Protein AF-Q2QZL3-F1 (afdb_monomer)

Organism: Oryza sativa subsp. japonica (NCBI:txid39947)

Nearest PDB structures (foldseek):
  7xvg-assembly1_A  TM=5.315E-01  e=1.800E-03  Triticum monococcum
  8dre-assembly1_A  TM=2.458E-01  e=2.357E-05  Mus musculus
  7xx2-assembly1_I  TM=4.404E-01  e=1.138E-03  Triticum monococcum
  7ogz-assembly1_AAA  TM=3.640E-01  e=2.323E-03  Arabidopsis thaliana
  8wvy-assembly1_A  TM=3.180E-01  e=2.113E-04  Homo sapiens

Mean predicted aligned error: 8.76 Å

Radius of gyration: 23.25 Å; Cα contacts (8 Å, |Δi|>4): 860; chains: 1; bounding box: 57×42×62 Å

Foldseek 3Di:
DELVVVVVCLQVCLQDQEDADEYAAAQEDDLSNLSNCNHAYAHYEYDPPEEYEYDLSNLSNLNHAEYHYDQNYHYDYDLNRCVLSVLNHAYDHHCLFDPHFLCLSNLNHAETAEQEDALDHRRHLLSQQNNLNHAEHYEYPQLLRQQFLVSLLSNVQQSNQRYAAYEYEHADDPCVPCPPPPPDPPCSVPPDRDDRPDDDPQVRLQSNQLSNQHHLAYAYYEYELRQHADHHPNQQVVPPPPPDPVSQRLYAEYYYYLRENHQDDHQHAPSNQRHAEYAYENYQHLEDRQRQQRHARHAEYHAYLHANHQDYHQHHLNYAEYAAYNYHVNNLVQCVDPPRPNVVSCVSHNHYHRD

pLDDT: mean 85.71, std 15.76, range [27.53, 98.12]

Structure (mmCIF, N/CA/C/O backbone):
data_AF-Q2QZL3-F1
#
_entry.id   AF-Q2QZL3-F1
#
loop_
_atom_site.group_PDB
_atom_site.id
_atom_site.type_symbol
_atom_site.label_atom_id
_atom_site.label_alt_id
_atom_site.label_comp_id
_atom_site.label_asym_id
_atom_site.label_entity_id
_atom_site.label_seq_id
_atom_site.pdbx_PDB_ins_code
_atom_site.Cartn_x
_atom_site.Cartn_y
_atom_site.Cartn_z
_atom_site.occupancy
_atom_site.B_iso_or_equiv
_atom_site.auth_seq_id
_atom_site.auth_comp_id
_atom_site.auth_asym_id
_atom_site.auth_atom_id
_atom_site.pdbx_PDB_model_num
ATOM 1 N N . MET A 1 1 ? -20.049 16.291 27.210 1.00 66.56 1 MET A N 1
ATOM 2 C CA . MET A 1 1 ? -20.203 15.076 28.037 1.00 66.56 1 MET A CA 1
ATOM 3 C C . MET A 1 1 ? -18.820 14.695 28.550 1.00 66.56 1 MET A C 1
ATOM 5 O O . MET A 1 1 ? -17.878 14.815 27.775 1.00 66.56 1 MET A O 1
ATOM 9 N N . ASN A 1 2 ? -18.655 14.355 29.829 1.00 77.88 2 ASN A N 1
ATOM 10 C CA . ASN A 1 2 ? -17.384 13.811 30.337 1.00 77.88 2 ASN A CA 1
ATOM 11 C C . ASN A 1 2 ? -17.397 12.261 30.288 1.00 77.88 2 ASN A C 1
ATOM 13 O O . ASN A 1 2 ? -18.362 11.662 29.809 1.00 77.88 2 ASN A O 1
ATOM 17 N N . GLN A 1 3 ? -16.321 11.603 30.734 1.00 78.00 3 GLN A N 1
ATOM 18 C CA . GLN A 1 3 ? -16.220 10.135 30.727 1.00 78.00 3 GLN A CA 1
ATOM 19 C C . GLN A 1 3 ? -17.266 9.459 31.637 1.00 78.00 3 GLN A C 1
ATOM 21 O O . GLN A 1 3 ? -17.829 8.430 31.258 1.00 78.00 3 GLN A O 1
ATOM 26 N N . ASP A 1 4 ? -17.571 10.052 32.793 1.00 82.88 4 ASP A N 1
ATOM 27 C CA . ASP A 1 4 ? -18.518 9.495 33.768 1.00 82.88 4 ASP A CA 1
ATOM 28 C C . ASP A 1 4 ? -19.970 9.595 33.284 1.00 82.88 4 ASP A C 1
ATOM 30 O O . ASP A 1 4 ? -20.765 8.662 33.443 1.00 82.88 4 ASP A O 1
ATOM 34 N N . ASP A 1 5 ? -20.317 10.710 32.641 1.00 84.31 5 ASP A N 1
ATOM 35 C CA . ASP A 1 5 ? -21.608 10.908 31.988 1.00 84.31 5 ASP A CA 1
ATOM 36 C C . ASP A 1 5 ? -21.813 9.857 30.894 1.00 84.31 5 ASP A C 1
ATOM 38 O O . ASP A 1 5 ? -22.880 9.246 30.803 1.00 84.31 5 ASP A O 1
ATOM 42 N N . PHE A 1 6 ? -20.774 9.612 30.088 1.00 84.56 6 PHE A N 1
ATOM 43 C CA . PHE A 1 6 ? -20.804 8.600 29.040 1.00 84.56 6 PHE A CA 1
ATOM 44 C C . PHE A 1 6 ? -21.062 7.206 29.623 1.00 84.56 6 PHE A C 1
ATOM 46 O O . PHE A 1 6 ? -21.982 6.512 29.184 1.00 84.56 6 PHE A O 1
ATOM 53 N N . GLU A 1 7 ? -20.323 6.813 30.663 1.00 88.12 7 GLU A N 1
ATOM 54 C CA . GLU A 1 7 ? -20.524 5.527 31.333 1.00 88.12 7 GLU A CA 1
ATOM 55 C C . GLU A 1 7 ? -21.945 5.381 31.908 1.00 88.12 7 GLU A C 1
ATOM 57 O O . GLU A 1 7 ? -22.569 4.320 31.778 1.00 88.12 7 GLU A O 1
ATOM 62 N N . ARG A 1 8 ? -22.490 6.448 32.506 1.00 88.00 8 ARG A N 1
ATOM 63 C CA . ARG A 1 8 ? -23.853 6.468 33.058 1.00 88.00 8 ARG A CA 1
ATOM 64 C C . ARG A 1 8 ? -24.911 6.271 31.973 1.00 88.00 8 ARG A C 1
ATOM 66 O O . ARG A 1 8 ? -25.852 5.497 32.166 1.00 88.00 8 ARG A O 1
ATOM 73 N N . VAL A 1 9 ? -24.752 6.940 30.831 1.00 87.56 9 VAL A N 1
ATOM 74 C CA . VAL A 1 9 ? -25.657 6.812 29.680 1.00 87.56 9 VAL A CA 1
ATOM 75 C C . VAL A 1 9 ? -25.625 5.388 29.125 1.00 87.56 9 VAL A C 1
ATOM 77 O O . VAL A 1 9 ? -26.687 4.792 28.934 1.00 87.56 9 VAL A O 1
ATOM 80 N N . LEU A 1 10 ? -24.433 4.808 28.944 1.00 87.81 10 LEU A N 1
ATOM 81 C CA . LEU A 1 10 ? -24.271 3.434 28.460 1.00 87.81 10 LEU A CA 1
ATOM 82 C C . LEU A 1 10 ? -24.956 2.402 29.366 1.00 87.81 10 LEU A C 1
ATOM 84 O O . LEU A 1 10 ? -25.625 1.496 28.870 1.00 87.81 10 LEU A O 1
ATOM 88 N N . LYS A 1 11 ? -24.834 2.549 30.692 1.00 89.62 11 LYS A N 1
ATOM 89 C CA . LYS A 1 11 ? -25.488 1.652 31.661 1.00 89.62 11 LYS A CA 1
ATOM 90 C C . LYS A 1 11 ? -27.015 1.745 31.608 1.00 89.62 11 LYS A C 1
ATOM 92 O O . LYS A 1 11 ? -27.689 0.734 31.783 1.00 89.62 11 LYS A O 1
ATOM 97 N N . LYS A 1 12 ? -27.565 2.941 31.372 1.00 91.31 12 LYS A N 1
ATOM 98 C CA . LYS A 1 12 ? -29.018 3.175 31.361 1.00 91.31 12 LYS A CA 1
ATOM 99 C C . LYS A 1 12 ? -29.674 2.782 30.034 1.00 91.31 12 LYS A C 1
ATOM 101 O O . LYS A 1 12 ? -30.809 2.315 30.028 1.00 91.31 12 LYS A O 1
ATOM 106 N N . LEU A 1 13 ? -28.984 2.976 28.910 1.00 89.88 13 LEU A N 1
ATOM 107 C CA . LEU A 1 13 ? -29.554 2.850 27.567 1.00 89.88 13 LEU A CA 1
ATOM 108 C C . LEU A 1 13 ? -29.033 1.601 26.826 1.00 89.88 13 LEU A C 1
ATOM 110 O O . LEU A 1 13 ? -28.377 1.680 25.791 1.00 89.88 13 LEU A O 1
ATOM 114 N N . THR A 1 14 ? -29.369 0.408 27.319 1.00 88.50 14 THR A N 1
ATOM 115 C CA . THR A 1 14 ? -28.859 -0.878 26.788 1.00 88.50 14 THR A CA 1
ATOM 116 C C . THR A 1 14 ? -29.391 -1.270 25.400 1.00 88.50 14 THR A C 1
ATOM 118 O O . THR A 1 14 ? -28.827 -2.145 24.742 1.00 88.50 14 THR A O 1
ATOM 121 N N . LYS A 1 15 ? -30.463 -0.621 24.923 1.00 91.69 15 LYS A N 1
ATOM 122 C CA . LYS A 1 15 ? -31.066 -0.859 23.595 1.00 91.69 15 LYS A CA 1
ATOM 123 C C . LYS A 1 15 ? -30.487 0.015 22.478 1.00 91.69 15 LYS A C 1
ATOM 125 O O . LYS A 1 15 ? -30.969 -0.059 21.346 1.00 91.69 15 LYS A O 1
ATOM 130 N N . LEU A 1 16 ? -29.490 0.849 22.777 1.00 93.31 16 LEU A N 1
ATOM 131 C CA . LEU A 1 16 ? -28.882 1.732 21.786 1.00 93.31 16 LEU A CA 1
ATOM 132 C C . LEU A 1 16 ? -28.305 0.939 20.611 1.00 93.31 16 LEU A C 1
ATOM 134 O O . LEU A 1 16 ? -27.640 -0.082 20.782 1.00 93.31 16 LEU A O 1
ATOM 138 N N . ARG A 1 17 ? -28.569 1.448 19.405 1.00 94.81 17 ARG A N 1
ATOM 139 C CA . ARG A 1 17 ? -28.025 0.926 18.142 1.00 94.81 17 ARG A CA 1
ATOM 140 C C . ARG A 1 17 ? -26.963 1.839 17.546 1.00 94.81 17 ARG A C 1
ATOM 142 O O . ARG A 1 17 ? -26.098 1.366 16.817 1.00 94.81 17 ARG A O 1
ATOM 149 N N . VAL A 1 18 ? -27.037 3.126 17.860 1.00 95.25 18 VAL A N 1
ATOM 150 C CA . VAL A 1 18 ? -26.155 4.168 17.347 1.00 95.25 18 VAL A CA 1
ATOM 151 C C . VAL A 1 18 ? -25.729 5.014 18.533 1.00 95.25 18 VAL A C 1
ATOM 153 O O . VAL A 1 18 ? -26.574 5.506 19.279 1.00 95.25 18 VAL A O 1
ATOM 156 N N . VAL A 1 19 ? -24.422 5.152 18.710 1.00 92.56 19 VAL A N 1
ATOM 157 C CA . VAL A 1 19 ? -23.814 6.065 19.673 1.00 92.56 19 VAL A CA 1
ATOM 158 C C . VAL A 1 19 ? -22.809 6.901 18.905 1.00 92.56 19 VAL A C 1
ATOM 160 O O . VAL A 1 19 ? -21.910 6.344 18.288 1.00 92.56 19 VAL A O 1
ATOM 163 N N . HIS A 1 20 ? -22.970 8.218 18.920 1.00 91.06 20 HIS A N 1
ATOM 164 C CA . HIS A 1 20 ? -22.007 9.157 18.357 1.00 91.06 20 HIS A CA 1
ATOM 165 C C . HIS A 1 20 ? -21.671 10.189 19.427 1.00 91.06 20 HIS A C 1
ATOM 167 O O . HIS A 1 20 ? -22.573 10.766 20.034 1.00 91.06 20 HIS A O 1
ATOM 173 N N . LEU A 1 21 ? -20.384 10.372 19.691 1.00 87.50 21 LEU A N 1
ATOM 174 C CA . LEU A 1 21 ? -19.889 11.182 20.791 1.00 87.50 21 LEU A CA 1
ATOM 175 C C . LEU A 1 21 ? -18.737 12.047 20.312 1.00 87.50 21 LEU A C 1
ATOM 177 O O . LEU A 1 21 ? -17.801 11.552 19.685 1.00 87.50 21 LEU A O 1
ATOM 181 N N . ASP A 1 22 ? -18.791 13.313 20.699 1.00 85.31 22 ASP A N 1
ATOM 182 C CA . ASP A 1 22 ? -17.659 14.224 20.647 1.00 85.31 22 ASP A CA 1
ATOM 183 C C . ASP A 1 22 ? -17.151 14.423 22.078 1.00 85.31 22 ASP A C 1
ATOM 185 O O . ASP A 1 22 ? -17.849 14.965 22.947 1.00 85.31 22 ASP A O 1
ATOM 189 N N . LEU A 1 23 ? -15.967 13.882 22.353 1.00 78.25 23 LEU A N 1
ATOM 190 C CA . LEU A 1 23 ? -15.343 13.908 23.666 1.00 78.25 23 LEU A CA 1
ATOM 191 C C . LEU A 1 23 ? -13.934 14.457 23.521 1.00 78.25 23 LEU A C 1
ATOM 193 O O . LEU A 1 23 ? -13.080 13.854 22.882 1.00 78.25 23 LEU A O 1
ATOM 197 N N . ARG A 1 24 ? -13.661 15.569 24.208 1.00 79.00 24 ARG A N 1
ATOM 198 C CA . ARG A 1 24 ? -12.345 16.221 24.161 1.00 79.00 24 ARG A CA 1
ATOM 199 C C . ARG A 1 24 ? -11.198 15.324 24.654 1.00 79.00 24 ARG A C 1
ATOM 201 O O . ARG A 1 24 ? -10.080 15.489 24.182 1.00 79.00 24 ARG A O 1
ATOM 208 N N . HIS A 1 25 ? -11.460 14.409 25.600 1.00 75.38 25 HIS A N 1
ATOM 209 C CA . HIS A 1 25 ? -10.421 13.640 26.308 1.00 75.38 25 HIS A CA 1
ATOM 210 C C . HIS A 1 25 ? -10.835 12.203 26.704 1.00 75.38 25 HIS A C 1
ATOM 212 O O . HIS A 1 25 ? -10.655 11.812 27.856 1.00 75.38 25 HIS A O 1
ATOM 218 N N . LEU A 1 26 ? -11.393 11.385 25.800 1.00 80.38 26 LEU A N 1
ATOM 219 C CA . LEU A 1 26 ? -11.735 9.990 26.149 1.00 80.38 26 LEU A CA 1
ATOM 220 C C . LEU A 1 26 ? -10.561 9.022 25.934 1.00 80.38 26 LEU A C 1
ATOM 222 O O . LEU A 1 26 ? -10.430 8.450 24.867 1.00 80.38 26 LEU A O 1
ATOM 226 N N . SER A 1 27 ? -9.735 8.750 26.940 1.00 84.44 27 SER A N 1
ATOM 227 C CA . SER A 1 27 ? -8.608 7.806 26.780 1.00 84.44 27 SER A CA 1
ATOM 228 C C . SER A 1 27 ? -9.016 6.325 26.758 1.00 84.44 27 SER A C 1
ATOM 230 O O . SER A 1 27 ? -8.269 5.469 26.275 1.00 84.44 27 SER A O 1
ATOM 232 N N . ARG A 1 28 ? -10.193 5.982 27.291 1.00 87.38 28 ARG A N 1
ATOM 233 C CA . ARG A 1 28 ? -10.639 4.593 27.450 1.00 87.38 28 ARG A CA 1
ATOM 234 C C . ARG A 1 28 ? -12.147 4.467 27.304 1.00 87.38 28 ARG A C 1
ATOM 236 O O . ARG A 1 28 ? -12.900 5.189 27.951 1.00 87.38 28 ARG A O 1
ATOM 243 N N . VAL A 1 29 ? -12.593 3.487 26.520 1.00 89.38 29 VAL A N 1
ATOM 244 C CA . VAL A 1 29 ? -14.016 3.135 26.453 1.00 89.38 29 VAL A CA 1
ATOM 245 C C . VAL A 1 29 ? -14.410 2.365 27.730 1.00 89.38 29 VAL A C 1
ATOM 247 O O . VAL A 1 29 ? -13.718 1.408 28.097 1.00 89.38 29 VAL A O 1
ATOM 250 N N . PRO A 1 30 ? -15.501 2.740 28.426 1.00 89.88 30 PRO A N 1
ATOM 251 C CA . PRO A 1 30 ? -15.948 2.043 29.630 1.00 89.88 30 PRO A CA 1
ATOM 252 C C . PRO A 1 30 ? -16.311 0.567 29.364 1.00 89.88 30 PRO A C 1
ATOM 254 O O . PRO A 1 30 ? -16.984 0.279 28.371 1.00 89.88 30 PRO A O 1
ATOM 257 N N . PRO A 1 31 ? -15.961 -0.382 30.259 1.00 89.94 31 PRO A N 1
ATOM 258 C CA . PRO A 1 31 ? -16.301 -1.807 30.117 1.00 89.94 31 PRO A CA 1
ATOM 259 C C . PRO A 1 31 ? -17.800 -2.098 29.950 1.00 89.94 31 PRO A C 1
ATOM 261 O O . PRO A 1 31 ? -18.183 -3.082 29.314 1.00 89.94 31 PRO A O 1
ATOM 264 N N . CYS A 1 32 ? -18.671 -1.226 30.472 1.00 91.19 32 CYS A N 1
ATOM 265 C CA . CYS A 1 32 ? -20.122 -1.365 30.340 1.00 91.19 32 CYS A CA 1
ATOM 266 C C . CYS A 1 32 ? -20.612 -1.316 28.883 1.00 91.19 32 CYS A C 1
ATOM 268 O O . CYS A 1 32 ? -21.730 -1.762 28.620 1.00 91.19 32 CYS A O 1
ATOM 270 N N . ILE A 1 33 ? -19.777 -0.861 27.933 1.00 91.50 33 ILE A N 1
ATOM 271 C CA . ILE A 1 33 ? -20.093 -0.871 26.501 1.00 91.50 33 ILE A CA 1
ATOM 272 C C . ILE A 1 33 ? -20.529 -2.262 26.023 1.00 91.50 33 ILE A C 1
ATOM 274 O O . ILE A 1 33 ? -21.459 -2.371 25.232 1.00 91.50 33 ILE A O 1
ATOM 278 N N . GLY A 1 34 ? -19.948 -3.340 26.568 1.00 89.69 34 GLY A N 1
ATOM 279 C CA . GLY A 1 34 ? -20.308 -4.712 26.198 1.00 89.69 34 GLY A CA 1
ATOM 280 C C . GLY A 1 34 ? -21.738 -5.125 26.573 1.00 89.69 34 GLY A C 1
ATOM 281 O O . GLY A 1 34 ? -22.191 -6.191 26.156 1.00 89.69 34 GLY A O 1
ATOM 282 N N . GLY A 1 35 ? -22.459 -4.309 27.351 1.00 91.31 35 GLY A N 1
ATOM 283 C CA . GLY A 1 35 ? -23.889 -4.472 27.613 1.00 91.31 35 GLY A CA 1
ATOM 284 C C . GLY A 1 35 ? -24.786 -4.026 26.453 1.00 91.31 35 GLY A C 1
ATOM 285 O O . GLY A 1 35 ? -25.929 -4.475 26.365 1.00 91.31 35 GLY A O 1
ATOM 286 N N . LEU A 1 36 ? -24.282 -3.195 25.533 1.00 93.25 36 LEU A N 1
ATOM 287 C CA . LEU A 1 36 ? -25.033 -2.670 24.390 1.00 93.25 36 LEU A CA 1
ATOM 288 C C . LEU A 1 36 ? -25.039 -3.681 23.235 1.00 93.25 36 LEU A C 1
ATOM 290 O O . LEU A 1 36 ? -24.503 -3.444 22.156 1.00 93.25 36 LEU A O 1
ATOM 294 N N . LYS A 1 37 ? -25.675 -4.834 23.452 1.00 90.19 37 LYS A N 1
ATOM 295 C CA . LYS A 1 37 ? -25.709 -5.951 22.488 1.00 90.19 37 LYS A CA 1
ATOM 296 C C . LYS A 1 37 ? -26.295 -5.573 21.123 1.00 90.19 37 LYS A C 1
ATOM 298 O O . LYS A 1 37 ? -25.990 -6.225 20.134 1.00 90.19 37 LYS A O 1
ATOM 303 N N . HIS A 1 38 ? -27.129 -4.535 21.056 1.00 92.81 38 HIS A N 1
ATOM 304 C CA . HIS A 1 38 ? -27.755 -4.065 19.817 1.00 92.81 38 HIS A CA 1
ATOM 305 C C . HIS A 1 38 ? -26.956 -2.984 19.083 1.00 92.81 38 HIS A C 1
ATOM 307 O O . HIS A 1 38 ? -27.416 -2.520 18.036 1.00 92.81 38 HIS A O 1
ATOM 313 N N . LEU A 1 39 ? -25.798 -2.576 19.611 1.00 95.19 39 LEU A N 1
ATOM 314 C CA . LEU A 1 39 ? -24.988 -1.520 19.022 1.00 95.19 39 LEU A CA 1
ATOM 315 C C . LEU A 1 39 ? -24.501 -1.936 17.633 1.00 95.19 39 LEU A C 1
ATOM 317 O O . LEU A 1 39 ? -23.942 -3.016 17.453 1.00 95.19 39 LEU A O 1
ATOM 321 N N . ARG A 1 40 ? -24.731 -1.063 16.654 1.00 95.81 40 ARG A N 1
ATOM 322 C CA . ARG A 1 40 ? -24.325 -1.223 15.252 1.00 95.81 40 ARG A CA 1
ATOM 323 C C . ARG A 1 40 ? -23.335 -0.150 14.825 1.00 95.81 40 ARG A C 1
ATOM 325 O O . ARG A 1 40 ? -22.484 -0.427 13.991 1.00 95.81 40 ARG A O 1
ATOM 332 N N . TYR A 1 41 ? -23.418 1.032 15.421 1.00 96.25 41 TYR A N 1
ATOM 333 C CA . TYR A 1 41 ? -22.527 2.149 15.141 1.00 96.25 41 TYR A CA 1
ATOM 334 C C . TYR A 1 41 ? -22.001 2.743 16.448 1.00 96.25 41 TYR A C 1
ATOM 336 O O . TYR A 1 41 ? -22.792 3.079 17.336 1.00 96.25 41 TYR A O 1
ATOM 344 N N . LEU A 1 42 ? -20.681 2.902 16.534 1.00 93.12 42 LEU A N 1
ATOM 345 C CA . LEU A 1 42 ? -20.001 3.635 17.596 1.00 93.12 42 LEU A CA 1
ATOM 346 C C . LEU A 1 42 ? -19.070 4.684 16.981 1.00 93.12 42 LEU A C 1
ATOM 348 O O . LEU A 1 42 ? -18.044 4.345 16.401 1.00 93.12 42 LEU A O 1
ATOM 352 N N . GLY A 1 43 ? -19.426 5.955 17.125 1.00 92.31 43 GLY A N 1
ATOM 353 C CA . GLY A 1 43 ? -18.617 7.105 16.745 1.00 92.31 43 GLY A CA 1
ATOM 354 C C . GLY A 1 43 ? -18.016 7.769 17.977 1.00 92.31 43 GLY A C 1
ATOM 355 O O . GLY A 1 43 ? -18.759 8.176 18.868 1.00 92.31 43 GLY A O 1
ATOM 356 N N . ILE A 1 44 ? -16.692 7.882 18.030 1.00 88.88 44 ILE A N 1
ATOM 357 C CA . ILE A 1 44 ? -15.958 8.589 19.084 1.00 88.88 44 ILE A CA 1
ATOM 358 C C . ILE A 1 44 ? -14.996 9.559 18.402 1.00 88.88 44 ILE A C 1
ATOM 360 O O . ILE A 1 44 ? -13.940 9.169 17.903 1.00 88.88 44 ILE A O 1
ATOM 364 N N . MET A 1 45 ? -15.367 10.834 18.385 1.00 85.25 45 MET A N 1
ATOM 365 C CA . MET A 1 45 ? -14.527 11.912 17.883 1.00 85.25 45 MET A CA 1
ATOM 366 C C . MET A 1 45 ? -13.781 12.550 19.054 1.00 85.25 45 MET A C 1
ATOM 368 O O . MET A 1 45 ? -14.387 12.957 20.041 1.00 85.25 45 MET A O 1
ATOM 372 N N . SER A 1 46 ? -12.456 12.609 18.939 1.00 81.69 46 SER A N 1
ATOM 373 C CA . SER A 1 46 ? -11.563 13.316 19.858 1.00 81.69 46 SER A CA 1
ATOM 374 C C . SER A 1 46 ? -10.483 14.019 19.030 1.00 81.69 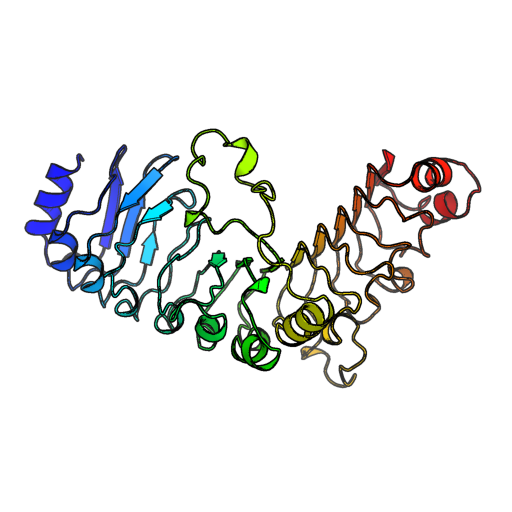46 SER A C 1
ATOM 376 O O . SER A 1 46 ? -10.049 13.463 18.009 1.00 81.69 46 SER A O 1
ATOM 378 N N . PRO A 1 47 ? -10.034 15.224 19.423 1.00 76.62 47 PRO A N 1
ATOM 379 C CA . PRO A 1 47 ? -8.923 15.886 18.752 1.00 76.62 47 PRO A CA 1
ATOM 380 C C . PRO A 1 47 ? -7.631 15.052 18.878 1.00 76.62 47 PRO A C 1
ATOM 382 O O . PRO A 1 47 ? -7.393 14.460 19.935 1.00 76.62 47 PRO A O 1
ATOM 385 N N . PRO A 1 48 ? -6.795 14.983 17.824 1.00 71.69 48 PRO A N 1
ATOM 386 C CA . PRO A 1 48 ? -5.480 14.349 17.887 1.00 71.69 48 PRO A CA 1
ATOM 387 C C . PRO A 1 48 ? -4.467 15.199 18.688 1.00 71.69 48 PRO A C 1
ATOM 389 O O . PRO A 1 48 ? -4.646 16.414 18.783 1.00 71.69 48 PRO A O 1
ATOM 392 N N . PRO A 1 49 ? -3.378 14.603 19.216 1.00 61.06 49 PRO A N 1
ATOM 393 C CA . PRO A 1 49 ? -3.042 13.184 19.158 1.00 61.06 49 PRO A CA 1
ATOM 394 C C . PRO A 1 49 ? -3.860 12.415 20.196 1.00 61.06 49 PRO A C 1
ATOM 396 O O . PRO A 1 49 ? -3.967 12.822 21.352 1.00 61.06 49 PRO A O 1
ATOM 399 N N . HIS A 1 50 ? -4.450 11.297 19.781 1.00 72.06 50 HIS A N 1
ATOM 400 C CA . HIS A 1 50 ? -5.364 10.560 20.636 1.00 72.06 50 HIS A CA 1
ATOM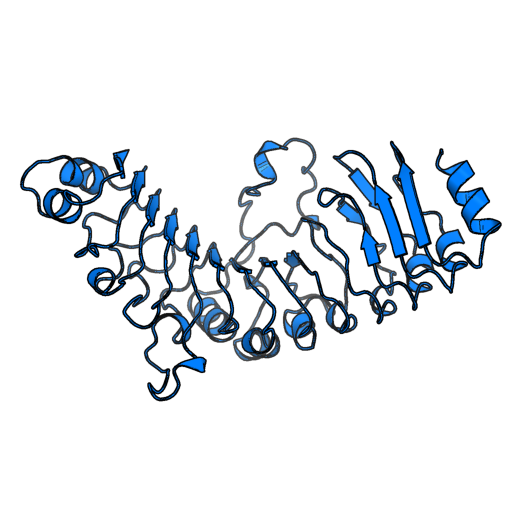 401 C C . HIS A 1 50 ? -5.062 9.070 20.624 1.00 72.06 50 HIS A C 1
ATOM 403 O O . HIS A 1 50 ? -4.801 8.475 19.578 1.00 72.06 50 HIS A O 1
ATOM 409 N N . SER A 1 51 ? -5.114 8.468 21.805 1.00 82.12 51 SER A N 1
ATOM 410 C CA . SER A 1 51 ? -5.030 7.030 21.970 1.00 82.12 51 SER A CA 1
ATOM 411 C C . SER A 1 51 ? -6.245 6.556 22.749 1.00 82.12 51 SER A C 1
ATOM 413 O O . SER A 1 51 ? -6.537 7.092 23.819 1.00 82.12 51 SER A O 1
ATOM 415 N N . LEU A 1 52 ? -6.954 5.578 22.191 1.00 84.94 52 LEU A N 1
ATOM 416 C CA . LEU A 1 52 ? -8.194 5.052 22.741 1.00 84.94 52 LEU A CA 1
ATOM 417 C C . LEU A 1 52 ? -8.010 3.579 23.095 1.00 84.94 52 LEU A C 1
ATOM 419 O O . LEU A 1 52 ? -7.746 2.734 22.236 1.00 84.94 52 LEU A O 1
ATOM 423 N N . ILE A 1 53 ? -8.175 3.267 24.377 1.00 86.62 53 ILE A N 1
ATOM 424 C CA . ILE A 1 53 ? -8.111 1.900 24.888 1.00 86.62 53 ILE A CA 1
ATOM 425 C C . ILE A 1 53 ? -9.500 1.264 24.793 1.00 86.62 53 ILE A C 1
ATOM 427 O O . ILE A 1 5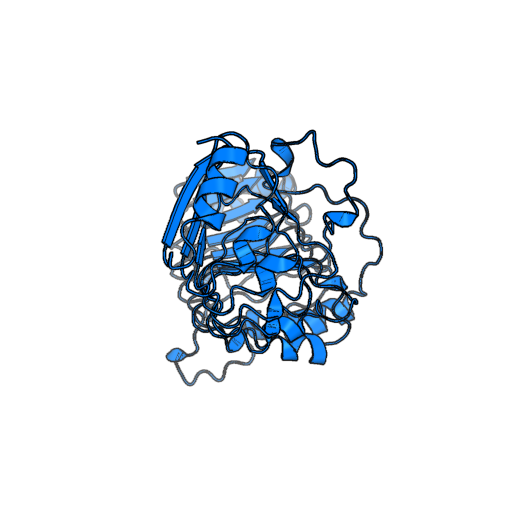3 ? -10.457 1.738 25.417 1.00 86.62 53 ILE A O 1
ATOM 431 N N . LEU A 1 54 ? -9.604 0.161 24.049 1.00 88.12 54 LEU A N 1
ATOM 432 C CA . LEU A 1 54 ? -10.819 -0.648 23.969 1.00 88.12 54 LEU A CA 1
ATOM 433 C C . LEU A 1 54 ? -10.836 -1.680 25.118 1.00 88.12 54 LEU A C 1
ATOM 435 O O . LEU A 1 54 ? -9.850 -2.383 25.318 1.00 88.12 54 LEU A O 1
ATOM 439 N N . PRO A 1 55 ? -11.913 -1.803 25.912 1.00 87.81 55 PRO A N 1
ATOM 440 C CA . PRO A 1 55 ? -12.002 -2.782 26.996 1.00 87.81 55 PRO A CA 1
ATOM 441 C C . PRO A 1 55 ? -12.242 -4.193 26.441 1.00 87.81 55 PRO A C 1
ATOM 443 O O . PRO A 1 55 ? -12.795 -4.331 25.356 1.00 87.81 55 PRO A O 1
ATOM 446 N N . ALA A 1 56 ? -11.910 -5.253 27.188 1.00 87.44 56 ALA A N 1
ATOM 447 C CA . ALA A 1 56 ? -12.107 -6.645 26.750 1.00 87.44 56 ALA A CA 1
ATOM 448 C C . ALA A 1 56 ? -13.571 -6.953 26.358 1.00 87.44 56 ALA A C 1
ATOM 450 O O . ALA A 1 56 ? -13.851 -7.707 25.420 1.00 87.44 56 ALA A O 1
ATOM 451 N N . GLU A 1 57 ? -14.514 -6.304 27.041 1.00 89.06 57 GLU A N 1
ATOM 452 C CA . GLU A 1 57 ? -15.956 -6.362 26.815 1.00 89.06 57 GLU A CA 1
ATOM 453 C C . GLU A 1 57 ? -16.383 -5.836 25.443 1.00 89.06 57 GLU A C 1
ATOM 455 O O . GLU A 1 57 ? -17.485 -6.157 25.000 1.00 89.06 57 GLU A O 1
ATOM 460 N N . PHE A 1 58 ? -15.525 -5.086 24.745 1.00 88.56 58 PHE A N 1
ATOM 461 C CA . PHE A 1 58 ? -15.779 -4.616 23.384 1.00 88.56 58 PHE A CA 1
ATOM 462 C C . PHE A 1 58 ? -16.047 -5.783 22.421 1.00 88.56 58 PHE A C 1
ATOM 464 O O . PHE A 1 58 ? -16.888 -5.676 21.534 1.00 88.56 58 PHE A O 1
ATOM 471 N N . SER A 1 59 ? -15.433 -6.948 22.666 1.00 87.25 59 SER A N 1
ATOM 472 C CA . SER A 1 59 ? -15.671 -8.192 21.914 1.00 87.25 59 SER A CA 1
ATOM 473 C C . SER A 1 59 ? -17.108 -8.737 22.004 1.00 87.25 59 SER A C 1
ATOM 475 O O . SER A 1 59 ? -17.478 -9.612 21.222 1.00 87.25 59 SER A O 1
ATOM 477 N N . LYS A 1 60 ? -17.937 -8.234 22.933 1.00 89.88 60 LYS A N 1
ATOM 478 C CA . LYS A 1 60 ? -19.355 -8.616 23.084 1.00 89.88 60 LYS A CA 1
ATOM 479 C C . LYS A 1 60 ? -20.279 -7.885 22.104 1.00 89.88 60 LYS A C 1
ATOM 481 O O . LYS A 1 60 ? -21.460 -8.214 22.033 1.00 89.88 60 LYS A O 1
ATOM 486 N N . LEU A 1 61 ? -19.769 -6.913 21.348 1.00 91.69 61 LEU A N 1
ATOM 487 C CA . LEU A 1 61 ? -20.531 -6.114 20.387 1.00 91.69 61 LEU A CA 1
ATOM 488 C C . LEU A 1 61 ? -20.658 -6.819 19.023 1.00 91.69 61 LEU A C 1
ATOM 490 O O . LEU A 1 61 ? -20.350 -6.245 17.986 1.00 91.69 61 LEU A O 1
ATOM 494 N N . TYR A 1 62 ? -21.118 -8.071 18.991 1.00 90.00 62 TYR A N 1
ATOM 495 C CA . TYR A 1 62 ? -21.164 -8.902 17.772 1.00 90.00 62 TYR A CA 1
ATOM 496 C C . TYR A 1 62 ? -22.049 -8.341 16.638 1.00 90.00 62 TYR A C 1
ATOM 498 O O . TYR A 1 62 ? -21.950 -8.798 15.501 1.00 90.00 62 TYR A O 1
ATOM 506 N N . HIS A 1 63 ? -22.907 -7.352 16.914 1.00 93.44 63 HIS A N 1
ATOM 507 C CA . HIS A 1 63 ? -23.697 -6.626 15.912 1.00 93.44 63 HIS A CA 1
ATOM 508 C C . HIS A 1 63 ? -23.053 -5.325 15.414 1.00 93.44 63 HIS A C 1
ATOM 510 O O . HIS A 1 63 ? -23.632 -4.681 14.535 1.00 93.44 63 HIS A O 1
ATOM 516 N N . LEU A 1 64 ? -21.888 -4.938 15.943 1.00 94.81 64 LEU A N 1
ATOM 517 C CA . LEU A 1 64 ? -21.203 -3.714 15.548 1.00 94.81 64 LEU A CA 1
ATOM 518 C C . LEU A 1 64 ? -20.796 -3.799 14.076 1.00 94.81 64 LEU A C 1
ATOM 520 O O . LEU A 1 64 ? -20.171 -4.766 13.651 1.00 94.81 64 LEU A O 1
ATOM 524 N N . GLN A 1 65 ? -21.168 -2.779 13.312 1.00 95.12 65 GLN A N 1
ATOM 525 C CA . GLN A 1 65 ? -20.883 -2.649 11.886 1.00 95.12 65 GLN A CA 1
ATOM 526 C C . GLN A 1 65 ? -19.837 -1.574 11.620 1.00 95.12 65 GLN A C 1
ATOM 528 O O . GLN A 1 65 ? -19.073 -1.684 10.664 1.00 95.12 65 GLN A O 1
ATOM 533 N N . GLU A 1 66 ? -19.777 -0.551 12.465 1.00 94.25 66 GLU A N 1
ATOM 534 C CA . GLU A 1 66 ? -18.883 0.579 12.270 1.00 94.25 66 GLU A CA 1
ATOM 535 C C . GLU A 1 66 ? -18.375 1.117 13.604 1.00 94.25 66 GLU A C 1
ATOM 537 O O . GLU A 1 66 ? -19.154 1.423 14.512 1.00 94.25 66 GLU A O 1
ATOM 542 N N . LEU A 1 67 ? -17.051 1.231 13.692 1.00 91.88 67 LEU A N 1
ATOM 543 C CA . LEU A 1 67 ? -16.352 1.990 14.715 1.00 91.88 67 LEU A CA 1
ATOM 544 C C . LEU A 1 67 ? -15.670 3.172 14.020 1.00 91.88 67 LEU A C 1
ATOM 546 O O . LEU A 1 67 ? -14.651 3.012 13.347 1.00 91.88 67 LEU A O 1
ATOM 550 N N . SER A 1 68 ? -16.257 4.352 14.184 1.00 91.12 68 SER A N 1
ATOM 551 C CA . SER A 1 68 ? -15.760 5.604 13.624 1.00 91.12 68 SER A CA 1
ATOM 552 C C . SER A 1 68 ? -14.966 6.354 14.686 1.00 91.12 68 SER A C 1
ATOM 554 O O . SER A 1 68 ? -15.520 6.804 15.686 1.00 91.12 68 SER A O 1
ATOM 556 N N . VAL A 1 69 ? -13.668 6.515 14.460 1.00 88.44 69 VAL A N 1
ATOM 557 C CA . VAL A 1 69 ? -12.776 7.345 15.281 1.00 88.44 69 VAL A CA 1
ATOM 558 C C . VAL A 1 69 ? -12.033 8.328 14.383 1.00 88.44 69 VAL A C 1
ATOM 560 O O . VAL A 1 69 ? -12.020 8.158 13.164 1.00 88.44 69 VAL A O 1
ATOM 563 N N . ASN A 1 70 ? -11.392 9.356 14.952 1.00 85.19 70 ASN A N 1
ATOM 564 C CA . ASN A 1 70 ? -10.474 10.175 14.157 1.00 85.19 70 ASN A CA 1
ATOM 565 C C . ASN A 1 70 ? -9.396 9.254 13.541 1.00 85.19 70 ASN A C 1
ATOM 567 O O . ASN A 1 70 ? -8.827 8.461 14.294 1.00 85.19 70 ASN A O 1
ATOM 571 N N . PRO A 1 71 ? -9.062 9.353 12.241 1.00 82.56 71 PRO A N 1
ATOM 572 C CA . PRO A 1 71 ? -8.052 8.493 11.616 1.00 82.56 71 PRO A CA 1
ATOM 573 C C . PRO A 1 71 ? -6.670 8.529 12.292 1.00 82.56 71 PRO A C 1
ATOM 575 O O . PRO A 1 71 ? -5.947 7.535 12.264 1.00 82.56 71 PRO A O 1
ATOM 578 N N . ASN A 1 72 ? -6.335 9.639 12.962 1.00 83.19 72 ASN A N 1
ATOM 579 C CA . ASN A 1 72 ? -5.135 9.811 13.792 1.00 83.19 72 ASN A CA 1
ATOM 580 C C . ASN A 1 72 ? -5.252 9.187 15.195 1.00 83.19 72 ASN A C 1
ATOM 582 O O . ASN A 1 72 ? -4.400 9.425 16.050 1.00 83.19 72 ASN A O 1
ATOM 586 N N . THR A 1 73 ? -6.315 8.436 15.478 1.00 82.69 73 THR A N 1
ATOM 587 C CA . THR A 1 73 ? -6.490 7.761 16.764 1.00 82.69 73 THR A CA 1
ATOM 588 C C . THR A 1 73 ? -5.764 6.430 16.741 1.00 82.69 73 THR A C 1
ATOM 590 O O . THR A 1 73 ? -6.054 5.561 15.915 1.00 82.69 73 THR A O 1
ATOM 593 N N . ARG A 1 74 ? -4.853 6.235 17.690 1.00 80.50 74 ARG A N 1
ATOM 594 C CA . ARG A 1 74 ? -4.245 4.930 17.934 1.00 80.50 74 ARG A CA 1
ATOM 595 C C . ARG A 1 74 ? -5.193 4.088 18.785 1.00 80.50 74 ARG A C 1
ATOM 597 O O . ARG A 1 74 ? -5.571 4.491 19.881 1.00 80.50 74 ARG A O 1
ATOM 604 N N . LEU A 1 75 ? -5.583 2.916 18.290 1.00 82.19 75 LEU A N 1
ATOM 605 C CA . LEU A 1 75 ? -6.421 1.986 19.045 1.00 82.19 75 LEU A CA 1
ATOM 606 C C . LEU A 1 75 ? -5.539 1.010 19.818 1.00 82.19 75 LEU A C 1
ATOM 608 O O . LEU A 1 75 ? -4.795 0.227 19.228 1.00 82.19 75 LEU A O 1
ATOM 612 N N . HIS A 1 76 ? -5.643 1.029 21.144 1.00 81.31 76 HIS A N 1
ATOM 613 C CA . HIS A 1 76 ? -5.020 0.017 21.986 1.00 81.31 76 HIS A CA 1
ATOM 614 C C . HIS A 1 76 ? -6.024 -1.073 22.319 1.00 81.31 76 HIS A C 1
ATOM 616 O O . HIS A 1 76 ? -7.016 -0.851 23.017 1.00 81.31 76 HIS A O 1
ATOM 622 N N . CYS A 1 77 ? -5.718 -2.272 21.841 1.00 76.44 77 CYS A N 1
ATOM 623 C CA . CYS A 1 77 ? -6.450 -3.476 22.172 1.00 76.44 77 CYS A CA 1
ATOM 624 C C . CYS A 1 77 ? -5.650 -4.271 23.222 1.00 76.44 77 CYS A C 1
ATOM 626 O O . CYS A 1 77 ? -4.525 -4.670 22.923 1.00 76.44 77 CYS A O 1
ATOM 628 N N . PRO A 1 78 ? -6.161 -4.512 24.445 1.00 68.06 78 PRO A N 1
ATOM 629 C CA . PRO A 1 78 ? -5.592 -5.501 25.352 1.00 68.06 78 PRO A CA 1
ATOM 630 C C . PRO A 1 78 ? -5.368 -6.838 24.639 1.00 68.06 78 PRO A C 1
ATOM 632 O O . PRO A 1 78 ? -6.218 -7.280 23.876 1.00 68.06 78 PRO A O 1
ATOM 635 N N . SER A 1 79 ? -4.251 -7.509 24.918 1.00 61.59 79 SER A N 1
ATOM 636 C CA . SER A 1 79 ? -3.842 -8.771 24.272 1.00 61.59 79 SER A CA 1
ATOM 637 C C . SER A 1 79 ? -4.892 -9.891 24.334 1.00 61.59 79 SER A C 1
ATOM 639 O O . SER A 1 79 ? -4.933 -10.754 23.466 1.00 61.59 79 SER A O 1
ATOM 641 N N . GLN A 1 80 ? -5.767 -9.855 25.340 1.00 59.38 80 GLN A N 1
ATOM 642 C CA . GLN A 1 80 ? -6.876 -10.792 25.551 1.00 59.38 80 GLN A CA 1
ATOM 643 C C . GLN A 1 80 ? -8.114 -10.491 24.677 1.00 59.38 80 GLN A C 1
ATOM 645 O O . GLN A 1 80 ? -9.105 -11.224 24.730 1.00 59.38 80 GLN A O 1
ATOM 650 N N . LEU A 1 81 ? -8.125 -9.391 23.913 1.00 64.50 81 LEU A N 1
ATOM 651 C CA . LEU A 1 81 ? -9.283 -9.002 23.113 1.00 64.50 81 LEU A CA 1
ATOM 652 C C . LEU A 1 81 ? -9.526 -9.967 21.961 1.00 64.50 81 LEU A C 1
ATOM 654 O O . LEU A 1 81 ? -8.826 -9.965 20.954 1.00 64.50 81 LEU A O 1
ATOM 658 N N . LYS A 1 82 ? -10.641 -10.690 22.055 1.00 73.31 82 LYS A N 1
ATOM 659 C CA . LYS A 1 82 ? -11.222 -11.454 20.948 1.00 73.31 82 LYS A CA 1
ATOM 660 C C . LYS A 1 82 ? -11.994 -10.536 20.001 1.00 73.31 82 LYS A C 1
ATOM 662 O O . LYS A 1 82 ? -13.181 -10.739 19.764 1.00 73.31 82 LYS A O 1
ATOM 667 N N . ILE A 1 83 ? -11.351 -9.490 19.486 1.00 75.06 83 ILE A N 1
ATOM 668 C CA . ILE A 1 83 ? -11.986 -8.570 18.528 1.00 75.06 83 ILE A CA 1
ATOM 669 C C . ILE A 1 83 ? -12.435 -9.298 17.251 1.00 75.06 83 ILE A C 1
ATOM 671 O O . ILE A 1 83 ? -13.403 -8.889 16.624 1.00 75.06 83 ILE A O 1
ATOM 675 N N . ALA A 1 84 ? -11.819 -10.444 16.948 1.00 73.94 84 ALA A N 1
ATOM 676 C CA . ALA A 1 84 ? -12.273 -11.423 15.967 1.00 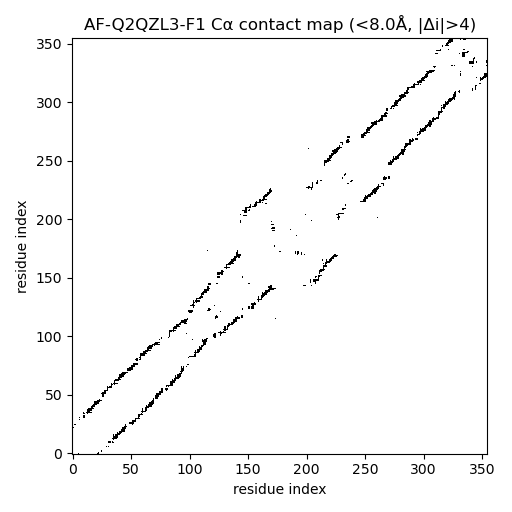73.94 84 ALA A CA 1
ATOM 677 C C . ALA A 1 84 ? -13.759 -11.828 16.086 1.00 73.94 84 ALA A C 1
ATOM 679 O O . ALA A 1 84 ? -14.338 -12.318 15.122 1.00 73.94 84 ALA A O 1
ATOM 680 N N . ASN A 1 85 ? -14.394 -11.624 17.246 1.00 83.69 85 ASN A N 1
ATOM 681 C CA . ASN A 1 85 ? -15.825 -11.870 17.436 1.00 83.69 85 ASN A CA 1
ATOM 682 C C . ASN A 1 85 ? -16.719 -10.804 16.774 1.00 83.69 85 ASN A C 1
ATOM 684 O O . ASN A 1 85 ? -17.927 -11.008 16.652 1.00 83.69 85 ASN A O 1
ATOM 688 N N . LEU A 1 86 ? -16.161 -9.668 16.345 1.00 88.62 86 LEU A N 1
ATOM 689 C CA . LEU A 1 86 ? -16.885 -8.591 15.667 1.00 88.62 86 LEU A CA 1
ATOM 690 C C . LEU A 1 86 ? -17.109 -8.912 14.181 1.00 88.62 86 LEU A C 1
ATOM 692 O O . LEU A 1 86 ? -16.817 -8.105 13.307 1.00 88.62 86 LEU A O 1
ATOM 696 N N . ILE A 1 87 ? -17.653 -10.090 13.882 1.00 88.31 87 ILE A N 1
ATOM 697 C CA . ILE A 1 87 ? -17.808 -10.635 12.519 1.00 88.31 87 ILE A CA 1
ATOM 698 C C . ILE A 1 87 ? -18.611 -9.737 11.560 1.00 88.31 87 ILE A C 1
ATOM 700 O O . ILE A 1 87 ? -18.497 -9.858 10.341 1.00 88.31 87 ILE A O 1
ATOM 704 N N . ASN A 1 88 ? -19.429 -8.832 12.108 1.00 92.00 88 ASN A N 1
ATOM 705 C CA . ASN A 1 88 ? -20.238 -7.876 11.354 1.00 92.00 88 ASN A CA 1
ATOM 706 C C . ASN A 1 88 ? -19.540 -6.528 11.122 1.00 92.00 88 ASN A C 1
ATOM 708 O O . ASN A 1 88 ? -20.129 -5.671 10.459 1.00 92.00 88 ASN A O 1
ATOM 712 N N . LEU A 1 89 ? -18.325 -6.332 11.644 1.00 92.56 89 LEU A N 1
ATOM 713 C CA . LEU A 1 89 ? -17.581 -5.085 11.514 1.00 92.56 89 LEU A CA 1
ATOM 714 C C . LEU A 1 89 ? -17.193 -4.870 10.052 1.00 92.56 89 LEU A C 1
ATOM 716 O O . LEU A 1 89 ? -16.543 -5.707 9.431 1.00 92.56 89 LEU A O 1
ATOM 720 N N . ARG A 1 90 ? -17.615 -3.733 9.503 1.00 93.12 90 ARG A N 1
ATOM 721 C CA . ARG A 1 90 ? -17.393 -3.324 8.113 1.00 93.12 90 ARG A CA 1
ATOM 722 C C . ARG A 1 90 ? -16.419 -2.164 8.029 1.00 93.12 90 ARG A C 1
ATOM 724 O O . ARG A 1 90 ? -15.572 -2.153 7.144 1.00 93.12 90 ARG A O 1
ATOM 731 N N . TYR A 1 91 ? -16.522 -1.199 8.933 1.00 89.94 91 TYR A N 1
ATOM 732 C CA . TYR A 1 91 ? -15.741 0.030 8.858 1.00 89.94 91 TYR A CA 1
ATOM 733 C C . TYR A 1 91 ? -14.997 0.272 10.162 1.00 89.94 91 TYR A C 1
ATOM 735 O O . TYR A 1 91 ? -15.600 0.368 11.232 1.00 89.94 91 TYR A O 1
ATOM 743 N N . MET A 1 92 ? -13.674 0.363 10.046 1.00 83.62 92 MET A N 1
ATOM 744 C CA . MET A 1 92 ? -12.801 0.779 11.129 1.00 83.62 92 MET A CA 1
ATOM 745 C C . MET A 1 92 ? -11.551 1.443 10.546 1.00 83.62 92 MET A C 1
ATOM 747 O O . MET A 1 92 ? -10.584 0.773 10.190 1.00 83.62 92 MET A O 1
ATOM 751 N N . LEU A 1 93 ? -11.589 2.765 10.384 1.00 77.50 93 LEU A N 1
ATOM 752 C CA . LEU A 1 93 ? -10.506 3.499 9.732 1.00 77.50 93 LEU A CA 1
ATOM 753 C C . LEU A 1 93 ? -9.579 4.152 10.763 1.00 77.50 93 LEU A C 1
ATOM 755 O O . LEU A 1 93 ? -9.961 5.110 11.430 1.00 77.50 93 LEU A O 1
ATOM 759 N N . THR A 1 94 ? -8.340 3.669 10.839 1.00 80.25 94 THR A N 1
ATOM 760 C CA . THR A 1 94 ? -7.221 4.341 11.518 1.00 80.25 94 THR A CA 1
ATOM 761 C C . THR A 1 94 ? -5.998 4.293 10.607 1.00 80.25 94 THR A C 1
ATOM 763 O O . THR A 1 94 ? -5.804 3.324 9.871 1.00 80.25 94 THR A O 1
ATOM 766 N N . TRP A 1 95 ? -5.146 5.316 10.653 1.00 79.12 95 TRP A N 1
ATOM 767 C CA . TRP A 1 95 ? -3.888 5.314 9.897 1.00 79.12 95 TRP A CA 1
ATOM 768 C C . TRP A 1 95 ? -2.851 4.344 10.481 1.00 79.12 95 TRP A C 1
ATOM 770 O O . TRP A 1 95 ? -1.992 3.845 9.760 1.00 79.12 95 TRP A O 1
ATOM 780 N N . TYR A 1 96 ? -2.983 4.017 11.770 1.00 75.00 96 TYR A N 1
ATOM 781 C CA . TYR A 1 96 ? -2.158 3.030 12.474 1.00 75.00 96 TYR A CA 1
ATOM 782 C C . TYR A 1 96 ? -2.616 1.582 12.253 1.00 75.00 96 TYR A C 1
ATOM 784 O O . TYR A 1 96 ? -2.008 0.661 12.784 1.00 75.00 96 TYR A O 1
ATOM 792 N N . GLY A 1 97 ? -3.710 1.362 11.522 1.00 70.50 97 GLY A N 1
ATOM 793 C CA . GLY A 1 97 ? -4.230 0.028 11.253 1.00 70.50 97 GLY A CA 1
ATOM 794 C C . GLY A 1 97 ? -4.790 -0.714 12.464 1.00 70.50 97 GLY A C 1
ATOM 795 O O . GLY A 1 97 ? -5.110 -0.153 13.518 1.00 70.50 97 GLY A O 1
ATOM 796 N N . LEU A 1 98 ? -4.926 -2.023 12.262 1.00 70.69 98 LEU A N 1
ATOM 797 C CA . LEU A 1 98 ? -5.448 -2.987 13.221 1.00 70.69 98 LEU A CA 1
ATOM 798 C C . LEU A 1 98 ? -4.319 -3.896 13.703 1.00 70.69 98 LEU A C 1
ATOM 800 O O . LEU A 1 98 ? -4.026 -4.921 13.097 1.00 70.69 98 LEU A O 1
ATOM 804 N N . ASN A 1 99 ? -3.689 -3.535 14.819 1.00 73.44 99 ASN A N 1
ATOM 805 C CA . ASN A 1 99 ? -2.705 -4.395 15.476 1.00 73.44 99 ASN A CA 1
ATOM 806 C C . ASN A 1 99 ? -3.406 -5.406 16.400 1.00 73.44 99 ASN A C 1
ATOM 808 O O . ASN A 1 99 ? -3.315 -5.317 17.625 1.00 73.44 99 ASN A O 1
ATOM 812 N N . ILE A 1 100 ? -4.170 -6.316 15.797 1.00 77.56 100 ILE A N 1
ATOM 813 C CA . ILE A 1 100 ? -4.976 -7.336 16.479 1.00 77.56 100 ILE A CA 1
ATOM 814 C C . ILE A 1 100 ? -4.722 -8.716 15.859 1.00 77.56 100 ILE A C 1
ATOM 816 O O . ILE A 1 100 ? -4.517 -8.800 14.648 1.00 77.56 100 ILE A O 1
ATOM 820 N N . PRO A 1 101 ? -4.769 -9.798 16.652 1.00 84.12 101 PRO A N 1
ATOM 821 C CA . PRO A 1 101 ? -4.670 -11.139 16.105 1.00 84.12 101 PRO A CA 1
ATOM 822 C C . PRO A 1 101 ? -5.982 -11.546 15.420 1.00 84.12 101 PRO A C 1
ATOM 824 O O . PRO A 1 101 ? -7.069 -11.095 15.792 1.00 84.12 101 PRO A O 1
ATOM 827 N N . ASP A 1 102 ? -5.874 -12.465 14.467 1.00 88.62 102 ASP A N 1
ATOM 828 C CA . ASP A 1 102 ? -6.970 -13.107 13.744 1.00 88.62 102 ASP A CA 1
ATOM 829 C C . ASP A 1 102 ? -7.890 -12.132 12.984 1.00 88.62 102 ASP A C 1
ATOM 831 O O . ASP A 1 102 ? -9.107 -12.346 12.904 1.00 88.62 102 ASP A O 1
ATOM 835 N N . VAL A 1 103 ? -7.335 -11.058 12.404 1.00 90.25 103 VAL A N 1
ATOM 836 C CA . VAL A 1 103 ? -8.115 -10.107 11.583 1.00 90.25 103 VAL A CA 1
ATOM 837 C C . VAL A 1 103 ? -8.841 -10.803 10.424 1.00 90.25 103 VAL A C 1
ATOM 839 O O . VAL A 1 103 ? -9.911 -10.349 10.021 1.00 90.25 103 VAL A O 1
ATOM 842 N N . GLY A 1 104 ? -8.344 -11.957 9.958 1.00 91.75 104 GLY A N 1
ATOM 843 C CA . GLY A 1 104 ? -8.976 -12.762 8.909 1.00 91.75 104 GLY A CA 1
ATOM 844 C C . GLY A 1 104 ? -10.372 -13.288 9.247 1.00 91.75 104 GLY A C 1
ATOM 845 O O . GLY A 1 104 ? -11.132 -13.634 8.345 1.00 91.75 104 GLY A O 1
ATOM 846 N N . LYS A 1 105 ? -10.768 -13.285 10.527 1.00 91.62 105 LYS A N 1
ATOM 847 C CA . LYS A 1 105 ? -12.140 -13.618 10.950 1.00 91.62 105 LYS A CA 1
ATOM 848 C C . LYS A 1 105 ? -13.146 -12.497 10.655 1.00 91.62 105 LYS A C 1
ATOM 850 O O . LYS A 1 105 ? -14.349 -12.749 10.629 1.00 91.62 105 LYS A O 1
ATOM 855 N N . LEU A 1 106 ? -12.682 -11.269 10.411 1.00 91.94 106 LEU A N 1
ATOM 856 C CA . LEU A 1 106 ? -13.519 -10.103 10.111 1.00 91.94 106 LEU A CA 1
ATOM 857 C C . LEU A 1 106 ? -13.862 -10.034 8.613 1.00 91.94 106 LEU A C 1
ATOM 859 O O . LEU A 1 106 ? -13.600 -9.040 7.948 1.00 91.94 106 LEU A O 1
ATOM 863 N N . THR A 1 107 ? -14.468 -11.080 8.055 1.00 93.19 107 THR A N 1
ATOM 864 C CA . THR A 1 107 ? -14.723 -11.195 6.601 1.00 93.19 107 THR A CA 1
ATOM 865 C C . THR A 1 107 ? -15.678 -10.131 6.037 1.00 93.19 107 THR A C 1
ATOM 867 O O . THR A 1 107 ? -15.672 -9.851 4.836 1.00 93.19 107 THR A O 1
ATOM 870 N N . SER A 1 108 ? -16.476 -9.486 6.897 1.00 94.06 108 SER A N 1
ATOM 871 C CA . SER A 1 108 ? -17.317 -8.335 6.534 1.00 94.06 108 SER A CA 1
ATOM 872 C C . SER A 1 108 ? -16.541 -7.018 6.410 1.00 94.06 108 SER A C 1
ATOM 874 O O . SER A 1 108 ? -17.131 -6.021 5.980 1.00 94.06 108 SER A O 1
ATOM 876 N N . LEU A 1 109 ? -15.260 -6.985 6.794 1.00 93.69 109 LEU A N 1
ATOM 877 C CA . LEU A 1 109 ? -14.456 -5.770 6.850 1.00 93.69 109 LEU A CA 1
ATOM 878 C C . LEU A 1 109 ? -14.250 -5.198 5.446 1.00 93.69 109 LEU A C 1
ATOM 880 O O . LEU A 1 109 ? -13.879 -5.894 4.504 1.00 93.69 109 LEU A O 1
ATOM 884 N N . ARG A 1 110 ? -14.508 -3.899 5.320 1.00 94.62 110 ARG A N 1
ATOM 885 C CA . ARG A 1 110 ? -14.411 -3.125 4.080 1.00 94.62 110 ARG A CA 1
ATOM 886 C C . ARG A 1 110 ? -13.295 -2.097 4.112 1.00 94.62 110 ARG A C 1
ATOM 888 O O . ARG A 1 110 ? -12.888 -1.641 3.054 1.00 94.62 110 ARG A O 1
ATOM 895 N N . ALA A 1 111 ? -12.817 -1.714 5.292 1.00 90.75 111 ALA A N 1
ATOM 896 C CA . ALA A 1 111 ? -11.741 -0.744 5.443 1.00 90.75 111 ALA A CA 1
ATOM 897 C C . ALA A 1 111 ? -10.671 -1.304 6.383 1.00 90.75 111 ALA A C 1
ATOM 899 O O . ALA A 1 111 ? -10.918 -1.465 7.577 1.00 90.75 111 ALA A O 1
ATOM 900 N N . LEU A 1 112 ? -9.493 -1.583 5.827 1.00 91.69 112 LEU A N 1
ATOM 901 C CA . LEU A 1 112 ? -8.279 -1.937 6.555 1.00 91.69 112 LEU A CA 1
ATOM 902 C C . LEU A 1 112 ? -7.133 -1.160 5.916 1.00 91.69 112 LEU A C 1
ATOM 904 O O . LEU A 1 112 ? -6.609 -1.567 4.886 1.00 91.69 112 LEU A O 1
ATOM 908 N N . TYR A 1 113 ? -6.790 -0.016 6.504 1.00 89.75 113 TYR A N 1
ATOM 909 C CA . TYR A 1 113 ? -5.794 0.874 5.910 1.00 89.75 113 TYR A CA 1
ATOM 910 C C . TYR A 1 113 ? -4.370 0.332 6.041 1.00 89.75 113 TYR A C 1
ATOM 912 O O . TYR A 1 113 ? -3.588 0.466 5.109 1.00 89.75 113 TYR A O 1
ATOM 920 N N . HIS A 1 114 ? -4.034 -0.278 7.180 1.00 89.50 114 HIS A N 1
ATOM 921 C CA . HIS A 1 114 ? -2.680 -0.733 7.480 1.00 89.50 114 HIS A CA 1
ATOM 922 C C . HIS A 1 114 ? -2.715 -2.109 8.159 1.00 89.50 114 HIS A C 1
ATOM 924 O O . HIS A 1 114 ? -3.460 -2.319 9.123 1.00 89.50 114 HIS A O 1
ATOM 930 N N . PHE A 1 115 ? -1.922 -3.041 7.635 1.00 91.75 115 PHE A N 1
ATOM 931 C CA . PHE A 1 115 ? -1.731 -4.396 8.133 1.00 91.75 115 PHE A CA 1
ATOM 932 C C . PHE A 1 115 ? -0.236 -4.672 8.355 1.00 91.75 115 PHE A C 1
ATOM 934 O O . PHE A 1 115 ? 0.561 -4.553 7.427 1.00 91.75 115 PHE A O 1
ATOM 941 N N . TYR A 1 116 ? 0.133 -5.046 9.583 1.00 89.88 116 TYR A N 1
ATOM 942 C CA . TYR A 1 116 ? 1.509 -5.395 9.952 1.00 89.88 116 TYR A CA 1
ATOM 943 C C . TYR A 1 116 ? 1.678 -6.909 9.950 1.00 89.88 116 TYR A C 1
ATOM 945 O O . TYR A 1 116 ? 1.070 -7.590 10.783 1.00 89.88 116 TYR A O 1
ATOM 953 N N . VAL A 1 117 ? 2.532 -7.424 9.070 1.00 92.00 117 VAL A N 1
ATOM 954 C CA . VAL A 1 117 ? 2.843 -8.855 9.025 1.00 92.00 117 VAL A CA 1
ATOM 955 C C . VAL A 1 117 ? 3.786 -9.211 10.171 1.00 92.00 117 VAL A C 1
ATOM 957 O O . VAL A 1 117 ? 4.781 -8.524 10.407 1.00 92.00 117 VAL A O 1
ATOM 960 N N . ARG A 1 118 ? 3.502 -10.303 10.887 1.00 90.44 118 ARG A N 1
ATOM 961 C CA . ARG A 1 118 ? 4.388 -10.845 11.930 1.00 90.44 118 ARG A CA 1
ATOM 962 C C . ARG A 1 118 ? 4.476 -12.359 11.814 1.00 90.44 118 ARG A C 1
ATOM 964 O O . ARG A 1 118 ? 3.545 -13.005 11.352 1.00 90.44 118 ARG A O 1
ATOM 971 N N . LYS A 1 119 ? 5.551 -12.919 12.370 1.00 89.00 119 LYS A N 1
ATOM 972 C CA . LYS A 1 119 ? 5.711 -14.372 12.565 1.00 89.00 119 LYS A CA 1
ATOM 973 C C . LYS A 1 119 ? 4.807 -14.929 13.684 1.00 89.00 119 LYS A C 1
ATOM 975 O O . LYS A 1 119 ? 4.720 -16.136 13.872 1.00 89.00 119 LYS A O 1
ATOM 980 N N . GLU A 1 120 ? 4.171 -14.051 14.466 1.00 88.88 120 GLU A N 1
ATOM 981 C CA . GLU A 1 120 ? 3.230 -14.415 15.531 1.00 88.88 120 GLU A CA 1
ATOM 982 C C . GLU A 1 120 ? 1.909 -14.946 14.954 1.00 88.88 120 GLU A C 1
ATOM 984 O O . GLU A 1 120 ? 1.349 -14.373 14.017 1.00 88.88 120 GLU A O 1
ATOM 989 N N . LYS A 1 121 ? 1.353 -15.985 15.590 1.00 89.81 121 LYS A N 1
ATOM 990 C CA . LYS A 1 121 ? 0.054 -16.544 15.206 1.00 89.81 121 LYS A CA 1
ATOM 991 C C . LYS A 1 121 ? -1.057 -15.494 15.268 1.00 89.81 121 LYS A C 1
ATOM 993 O O . LYS A 1 121 ? -1.217 -14.819 16.286 1.00 89.81 121 LYS A O 1
ATOM 998 N N . GLY A 1 122 ? -1.857 -15.413 14.211 1.00 89.00 122 GLY A N 1
ATOM 999 C CA . GLY A 1 122 ? -2.949 -14.450 14.077 1.00 89.00 122 GLY A CA 1
ATOM 1000 C C . GLY A 1 122 ? -2.543 -13.144 13.387 1.00 89.00 122 GLY A C 1
ATOM 1001 O O . GLY A 1 122 ? -3.400 -12.285 13.202 1.00 89.00 122 GLY A O 1
ATOM 1002 N N . TYR A 1 123 ? -1.277 -12.984 13.000 1.00 90.50 123 TYR A N 1
ATOM 1003 C CA . TYR A 1 123 ? -0.744 -11.791 12.326 1.00 90.50 123 TYR A CA 1
ATOM 1004 C C . TYR A 1 123 ? -0.015 -12.120 11.018 1.00 90.50 123 TYR A C 1
ATOM 1006 O O . TYR A 1 123 ? 0.611 -11.249 10.412 1.00 90.50 123 TYR A O 1
ATOM 1014 N N . GLU A 1 124 ? -0.067 -13.377 10.594 1.00 93.75 124 GLU A N 1
ATOM 1015 C CA . GLU A 1 124 ? 0.569 -13.834 9.367 1.00 93.75 124 GLU A CA 1
ATOM 1016 C C . GLU A 1 124 ? -0.145 -13.231 8.148 1.00 93.75 124 GLU A C 1
ATOM 1018 O O . GLU A 1 124 ? -1.328 -12.886 8.201 1.00 93.75 124 GLU A O 1
ATOM 1023 N N . ILE A 1 125 ? 0.532 -13.143 7.005 1.00 96.50 125 ILE A N 1
ATOM 1024 C CA . ILE A 1 125 ? -0.050 -12.527 5.800 1.00 96.50 125 ILE A CA 1
ATOM 1025 C C . ILE A 1 125 ? -1.326 -13.246 5.310 1.00 96.50 125 ILE A C 1
ATOM 1027 O O . ILE A 1 125 ? -2.241 -12.615 4.777 1.00 96.50 125 ILE A O 1
ATOM 1031 N N . GLN A 1 126 ? -1.452 -14.548 5.586 1.00 96.25 126 GLN A N 1
ATOM 1032 C CA . GLN A 1 126 ? -2.644 -15.354 5.290 1.00 96.25 126 GLN A CA 1
ATOM 1033 C C . GLN A 1 126 ? -3.915 -14.870 6.016 1.00 96.25 126 GLN A C 1
ATOM 1035 O O . GLN A 1 126 ? -5.021 -15.221 5.622 1.00 96.25 126 GLN A O 1
ATOM 1040 N N . GLN A 1 127 ? -3.809 -14.010 7.037 1.00 94.94 127 GLN A N 1
ATOM 1041 C CA . GLN A 1 127 ? -4.987 -13.376 7.645 1.00 94.94 127 GLN A CA 1
ATOM 1042 C C . GLN A 1 127 ? -5.768 -12.509 6.646 1.00 94.94 127 GLN A C 1
ATOM 1044 O O . GLN A 1 127 ? -6.933 -12.197 6.876 1.00 94.94 127 GLN A O 1
ATOM 1049 N N . LEU A 1 128 ? -5.160 -12.128 5.523 1.00 96.88 128 LEU A N 1
ATOM 1050 C CA . LEU A 1 128 ? -5.839 -11.416 4.447 1.00 96.88 128 LEU A CA 1
ATOM 1051 C C . LEU A 1 128 ? -6.640 -12.340 3.513 1.00 96.88 128 LEU A C 1
ATOM 1053 O O . LEU A 1 128 ? -7.429 -11.825 2.722 1.00 96.88 128 LEU A O 1
ATOM 1057 N N . GLU A 1 129 ? -6.481 -13.666 3.592 1.00 97.38 129 GLU A N 1
ATOM 1058 C CA . GLU A 1 129 ? -6.986 -14.642 2.608 1.00 97.38 129 GLU A CA 1
ATOM 1059 C C . GLU A 1 129 ? -8.474 -14.462 2.273 1.00 97.38 129 GLU A C 1
ATOM 1061 O O . GLU A 1 129 ? -8.858 -14.445 1.107 1.00 97.38 129 GLU A O 1
ATOM 1066 N N . HIS A 1 130 ? -9.314 -14.276 3.293 1.00 96.56 130 HIS A N 1
ATOM 1067 C CA . HIS A 1 130 ? -10.772 -14.202 3.141 1.00 96.56 130 HIS A CA 1
ATOM 1068 C C . HIS A 1 130 ? -11.335 -12.774 3.226 1.00 96.56 130 HIS A C 1
ATOM 1070 O O . HIS A 1 130 ? -12.553 -12.579 3.221 1.00 96.56 130 HIS A O 1
ATOM 1076 N N . LEU A 1 131 ? -10.474 -11.752 3.292 1.00 95.81 131 LEU A N 1
ATOM 1077 C CA . LEU A 1 131 ? -10.878 -10.346 3.395 1.00 95.81 131 LEU A CA 1
ATOM 1078 C C . LEU A 1 131 ? -11.151 -9.726 2.011 1.00 95.81 131 LEU A C 1
ATOM 1080 O O . LEU A 1 131 ? -10.583 -8.701 1.641 1.00 95.81 131 LEU A O 1
ATOM 1084 N N . ASN A 1 132 ? -12.038 -10.345 1.230 1.00 96.56 132 ASN A N 1
ATOM 1085 C CA . ASN A 1 132 ? -12.316 -9.945 -0.161 1.00 96.56 132 ASN A CA 1
ATOM 1086 C C . ASN A 1 132 ? -13.236 -8.719 -0.284 1.00 96.56 132 ASN A C 1
ATOM 1088 O O . ASN A 1 132 ? -13.383 -8.146 -1.359 1.00 96.56 132 ASN A O 1
ATOM 1092 N N . ASN A 1 133 ? -13.838 -8.283 0.826 1.00 95.75 133 ASN A N 1
ATOM 1093 C CA . ASN A 1 133 ? -14.678 -7.087 0.876 1.00 95.75 133 ASN A CA 1
ATOM 1094 C C . ASN A 1 133 ? -13.886 -5.790 1.092 1.00 95.75 133 ASN A C 1
ATOM 1096 O O . ASN A 1 133 ? -14.502 -4.719 1.097 1.00 95.75 133 ASN A O 1
ATOM 1100 N N . LEU A 1 134 ? -12.562 -5.873 1.280 1.00 96.06 134 LEU A N 1
ATOM 1101 C CA . LEU A 1 134 ? -11.698 -4.716 1.493 1.00 96.06 134 LEU A CA 1
ATOM 1102 C C . LEU A 1 134 ? -11.744 -3.765 0.301 1.00 96.06 134 LEU A C 1
ATOM 1104 O O . LEU A 1 134 ? -11.668 -4.180 -0.853 1.00 96.06 134 LEU A O 1
ATOM 1108 N N . ARG A 1 135 ? -11.864 -2.474 0.603 1.00 95.56 135 ARG A N 1
ATOM 1109 C CA . ARG A 1 135 ? -11.986 -1.390 -0.365 1.00 95.56 135 ARG A CA 1
ATOM 1110 C C . ARG A 1 135 ? -10.973 -0.297 -0.091 1.00 95.56 135 ARG A C 1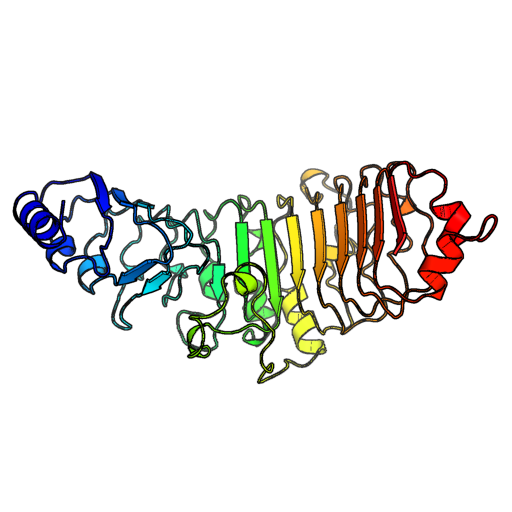
ATOM 1112 O O . ARG A 1 135 ? -10.552 -0.091 1.047 1.00 95.56 135 ARG A O 1
ATOM 1119 N N . GLY A 1 136 ? -10.687 0.478 -1.128 1.00 94.50 136 GLY A N 1
ATOM 1120 C CA . GLY A 1 136 ? -9.847 1.658 -0.999 1.00 94.50 136 GLY A CA 1
ATOM 1121 C C . GLY A 1 136 ? -8.376 1.280 -0.853 1.00 94.50 136 GLY A C 1
ATOM 1122 O O . GLY A 1 136 ? -7.837 0.564 -1.695 1.00 94.50 136 GLY A O 1
ATOM 1123 N N . LYS A 1 137 ? -7.735 1.789 0.202 1.00 94.25 137 LYS A N 1
ATOM 1124 C CA . LYS A 1 137 ? -6.284 1.714 0.399 1.00 94.25 137 LYS A CA 1
ATOM 1125 C C . LYS A 1 137 ? -5.912 0.607 1.376 1.00 94.25 137 LYS A C 1
ATOM 1127 O O . LYS A 1 137 ? -6.490 0.550 2.461 1.00 94.25 137 LYS A O 1
ATOM 1132 N N . LEU A 1 138 ? -4.916 -0.194 1.013 1.00 95.38 138 LEU A N 1
ATOM 1133 C CA . LEU A 1 138 ? -4.289 -1.188 1.876 1.00 95.38 138 LEU A CA 1
ATOM 1134 C C . LEU A 1 138 ? -2.768 -0.998 1.867 1.00 95.38 138 LEU A C 1
ATOM 1136 O O . LEU A 1 138 ? -2.122 -1.079 0.825 1.00 95.38 138 LEU A O 1
ATOM 1140 N N . PHE A 1 139 ? -2.201 -0.767 3.042 1.00 94.31 139 PHE A N 1
ATOM 1141 C CA . PHE A 1 139 ? -0.768 -0.696 3.286 1.00 94.31 139 PHE A CA 1
ATOM 1142 C C . PHE A 1 139 ? -0.336 -1.947 4.052 1.00 94.31 139 PHE A C 1
ATOM 1144 O O . PHE A 1 139 ? -0.832 -2.200 5.150 1.00 94.31 139 PHE A O 1
ATOM 1151 N N . ILE A 1 140 ? 0.564 -2.735 3.474 1.00 95.12 140 ILE A N 1
ATOM 1152 C CA . ILE A 1 140 ? 1.119 -3.946 4.080 1.00 95.12 140 ILE A CA 1
ATOM 1153 C C . ILE A 1 140 ? 2.572 -3.655 4.444 1.00 95.12 140 ILE A C 1
ATOM 1155 O O . ILE A 1 140 ? 3.387 -3.388 3.560 1.00 95.12 140 ILE A O 1
ATOM 1159 N N . ASP A 1 141 ? 2.869 -3.697 5.739 1.00 92.00 141 ASP A N 1
ATOM 1160 C CA . ASP A 1 141 ? 4.196 -3.419 6.294 1.00 92.00 141 ASP A CA 1
ATOM 1161 C C . ASP A 1 141 ? 4.795 -4.674 6.935 1.00 92.00 141 ASP A C 1
ATOM 1163 O O . ASP A 1 141 ? 4.082 -5.620 7.295 1.00 92.00 141 ASP A O 1
ATOM 1167 N N . CYS A 1 142 ? 6.112 -4.647 7.115 1.00 92.06 142 CYS A N 1
ATOM 1168 C CA . CYS A 1 142 ? 6.908 -5.738 7.668 1.00 92.06 142 CYS A CA 1
ATOM 1169 C C . CYS A 1 142 ? 6.857 -7.041 6.837 1.00 92.06 142 CYS A C 1
ATOM 1171 O O . CYS A 1 142 ? 6.826 -8.145 7.397 1.00 92.06 142 CYS A O 1
ATOM 1173 N N . ILE A 1 143 ? 6.830 -6.932 5.501 1.00 94.81 143 ILE A N 1
ATOM 1174 C CA . ILE A 1 143 ? 6.743 -8.082 4.578 1.00 94.81 143 ILE A CA 1
ATOM 1175 C C . ILE A 1 143 ? 7.928 -9.057 4.722 1.00 94.81 143 ILE A C 1
ATOM 1177 O O . ILE A 1 143 ? 7.769 -10.243 4.448 1.00 94.81 143 ILE A O 1
ATOM 1181 N N . GLU A 1 144 ? 9.072 -8.624 5.259 1.00 92.00 144 GLU A N 1
ATOM 1182 C CA . GLU A 1 144 ? 10.226 -9.477 5.590 1.00 92.00 144 GLU A CA 1
ATOM 1183 C C . GLU A 1 144 ? 9.890 -10.636 6.549 1.00 92.00 144 GLU A C 1
ATOM 1185 O O . GLU A 1 144 ? 10.664 -11.585 6.693 1.00 92.00 144 GLU A O 1
ATOM 1190 N N . ASN A 1 145 ? 8.736 -10.571 7.222 1.00 92.88 145 ASN A N 1
ATOM 1191 C CA . ASN A 1 145 ? 8.241 -11.648 8.070 1.00 92.88 145 ASN A CA 1
ATOM 1192 C C . ASN A 1 145 ? 7.590 -12.803 7.296 1.00 92.88 145 ASN A C 1
ATOM 1194 O O . ASN A 1 145 ? 7.456 -13.877 7.881 1.00 92.88 145 ASN A O 1
ATOM 1198 N N . VAL A 1 146 ? 7.243 -12.634 6.017 1.00 95.38 146 VAL A N 1
ATOM 1199 C CA . VAL A 1 146 ? 6.726 -13.712 5.155 1.00 95.38 146 VAL A CA 1
ATOM 1200 C C . VAL A 1 146 ? 7.872 -14.648 4.777 1.00 95.38 146 VAL A C 1
ATOM 1202 O O . VAL A 1 146 ? 8.901 -14.184 4.301 1.00 95.38 146 VAL A O 1
ATOM 1205 N N . GLN A 1 147 ? 7.736 -15.954 5.006 1.00 93.81 147 GLN A N 1
ATOM 1206 C CA . GLN A 1 147 ? 8.851 -16.907 4.904 1.00 93.81 147 GLN A CA 1
ATOM 1207 C C . GLN A 1 147 ? 8.905 -17.697 3.591 1.00 93.81 147 GLN A C 1
ATOM 1209 O O . GLN A 1 147 ? 9.900 -18.378 3.357 1.00 93.81 147 GLN A O 1
ATOM 1214 N N . SER A 1 148 ? 7.868 -17.645 2.751 1.00 95.94 148 SER A N 1
ATOM 1215 C CA . SER A 1 148 ? 7.862 -18.328 1.452 1.00 95.94 148 SER A CA 1
ATOM 1216 C C . SER A 1 148 ? 6.880 -17.708 0.459 1.00 95.94 148 SER A C 1
ATOM 1218 O O . SER A 1 148 ? 5.952 -16.980 0.838 1.00 95.94 148 SER A O 1
ATOM 1220 N N . LYS A 1 149 ? 7.034 -18.058 -0.823 1.00 97.19 149 LYS A N 1
ATOM 1221 C CA . LYS A 1 149 ? 6.072 -17.716 -1.878 1.00 97.19 149 LYS A CA 1
ATOM 1222 C C . LYS A 1 149 ? 4.663 -18.230 -1.576 1.00 97.19 149 LYS A C 1
ATOM 1224 O O . LYS A 1 149 ? 3.687 -17.517 -1.789 1.00 97.19 149 LYS A O 1
ATOM 1229 N N . GLU A 1 150 ? 4.525 -19.449 -1.061 1.00 97.88 150 GLU A N 1
ATOM 1230 C CA . GLU A 1 150 ? 3.226 -20.072 -0.760 1.00 97.88 150 GLU A CA 1
ATOM 1231 C C . GLU A 1 150 ? 2.494 -19.333 0.364 1.00 97.88 150 GLU A C 1
ATOM 1233 O O . GLU A 1 150 ? 1.266 -19.243 0.367 1.00 97.88 150 GLU A O 1
ATOM 1238 N N . GLU A 1 151 ? 3.230 -18.785 1.333 1.00 97.25 151 GLU A N 1
ATOM 1239 C CA . GLU A 1 151 ? 2.657 -17.917 2.357 1.00 97.25 151 GLU A CA 1
ATOM 1240 C C . GLU A 1 151 ? 2.140 -16.605 1.752 1.00 97.25 151 GLU A C 1
ATOM 1242 O O . GLU A 1 151 ? 1.000 -16.221 2.019 1.00 97.25 151 GLU A O 1
ATOM 1247 N N . ALA A 1 152 ? 2.920 -15.973 0.872 1.00 97.81 152 ALA A N 1
ATOM 1248 C CA . ALA A 1 152 ? 2.503 -14.774 0.147 1.00 97.81 152 ALA A CA 1
ATOM 1249 C C . ALA A 1 152 ? 1.250 -15.013 -0.717 1.00 97.81 152 ALA A C 1
ATOM 1251 O O . ALA A 1 152 ? 0.300 -14.232 -0.659 1.00 97.81 152 ALA A O 1
ATOM 1252 N N . VAL A 1 153 ? 1.199 -16.121 -1.463 1.00 98.00 153 VAL A N 1
ATOM 1253 C CA . VAL A 1 153 ? 0.060 -16.480 -2.329 1.00 98.00 153 VAL A CA 1
ATOM 1254 C C . VAL A 1 153 ? -1.229 -16.676 -1.525 1.00 98.00 153 VAL A C 1
ATOM 1256 O O . VAL A 1 153 ? -2.307 -16.284 -1.979 1.00 98.00 153 VAL A O 1
ATOM 1259 N N . ARG A 1 154 ? -1.144 -17.210 -0.298 1.00 97.88 154 ARG A N 1
ATOM 1260 C CA . ARG A 1 154 ? -2.310 -17.368 0.591 1.00 97.88 154 ARG A CA 1
ATOM 1261 C C . ARG A 1 154 ? -2.962 -16.043 0.975 1.00 97.88 154 ARG A C 1
ATOM 1263 O O . ARG A 1 154 ? -4.139 -16.028 1.314 1.00 97.88 154 ARG A O 1
ATOM 1270 N N . ALA A 1 155 ? -2.267 -14.913 0.845 1.00 97.62 155 ALA A N 1
ATOM 1271 C CA . ALA A 1 155 ? -2.874 -13.598 1.025 1.00 97.62 155 ALA A CA 1
ATOM 1272 C C . ALA A 1 155 ? -4.001 -13.312 0.020 1.00 97.62 155 ALA A C 1
ATOM 1274 O O . ALA A 1 155 ? -4.835 -12.445 0.292 1.00 97.62 155 ALA A O 1
ATOM 1275 N N . ARG A 1 156 ? -4.017 -13.993 -1.142 1.00 97.19 156 ARG A N 1
ATOM 1276 C CA . ARG A 1 156 ? -5.013 -13.834 -2.219 1.00 97.19 156 ARG A CA 1
ATOM 1277 C C . ARG A 1 156 ? -5.304 -12.364 -2.531 1.00 97.19 156 ARG A C 1
ATOM 1279 O O . ARG A 1 156 ? -6.450 -11.915 -2.495 1.00 97.19 156 ARG A O 1
ATOM 1286 N N . LEU A 1 157 ? -4.255 -11.561 -2.735 1.00 97.75 157 LEU A N 1
ATOM 1287 C CA . LEU A 1 157 ? -4.417 -10.126 -3.001 1.00 97.75 157 LEU A CA 1
ATOM 1288 C C . LEU A 1 157 ? -5.141 -9.871 -4.332 1.00 97.75 157 LEU A C 1
ATOM 1290 O O . LEU A 1 157 ? -5.946 -8.946 -4.403 1.00 97.75 157 LEU A O 1
ATOM 1294 N N . SER A 1 158 ? -4.942 -10.738 -5.328 1.00 94.75 158 SER A N 1
ATOM 1295 C CA . SER A 1 158 ? -5.646 -10.720 -6.618 1.00 94.75 158 SER A CA 1
ATOM 1296 C C . SER A 1 158 ? -7.170 -10.769 -6.491 1.00 94.75 158 SER A C 1
ATOM 1298 O O . SER A 1 158 ? -7.873 -10.166 -7.297 1.00 94.75 158 SER A O 1
ATOM 1300 N N . ASP A 1 159 ? -7.682 -11.443 -5.459 1.00 95.56 159 ASP A N 1
ATOM 1301 C CA . ASP A 1 159 ? -9.117 -11.692 -5.269 1.00 95.56 159 ASP A CA 1
ATOM 1302 C C . ASP A 1 159 ? -9.829 -10.470 -4.646 1.00 95.56 159 ASP A C 1
ATOM 1304 O O . ASP A 1 159 ? -11.059 -10.407 -4.573 1.00 95.56 159 ASP A O 1
ATOM 1308 N N . LYS A 1 160 ? -9.068 -9.457 -4.204 1.00 96.19 160 LYS A N 1
ATOM 1309 C CA . LYS A 1 160 ? -9.568 -8.248 -3.527 1.00 96.19 160 LYS A CA 1
ATOM 1310 C C . LYS A 1 160 ? -9.937 -7.163 -4.535 1.00 96.19 160 LYS A C 1
ATOM 1312 O O . LYS A 1 160 ? -9.385 -6.065 -4.530 1.00 96.19 160 LYS A O 1
ATOM 1317 N N . VAL A 1 161 ? -10.907 -7.477 -5.392 1.00 94.50 161 VAL A N 1
ATOM 1318 C CA . VAL A 1 161 ? -11.311 -6.681 -6.570 1.00 94.50 161 VAL A CA 1
ATOM 1319 C C . VAL A 1 161 ? -11.764 -5.243 -6.277 1.00 94.50 161 VAL A C 1
ATOM 1321 O O . VAL A 1 161 ? -11.831 -4.429 -7.191 1.00 94.50 161 VAL A O 1
ATOM 1324 N N . TYR A 1 162 ? -12.093 -4.911 -5.024 1.00 96.12 162 TYR A N 1
ATOM 1325 C CA . TYR A 1 162 ? -12.539 -3.569 -4.631 1.00 96.12 162 TYR A CA 1
ATOM 1326 C C . TYR A 1 162 ? -11.420 -2.671 -4.080 1.00 96.12 162 TYR A C 1
ATOM 1328 O O . TYR A 1 162 ? -11.687 -1.517 -3.720 1.00 96.12 162 TYR A O 1
ATOM 1336 N N . LEU A 1 163 ? -10.189 -3.179 -3.970 1.00 97.06 163 LEU A N 1
ATOM 1337 C CA . LEU A 1 163 ? -9.037 -2.355 -3.619 1.00 97.06 163 LEU A CA 1
ATOM 1338 C C . LEU A 1 163 ? -8.700 -1.400 -4.764 1.00 97.06 163 LEU A C 1
ATOM 1340 O O . LEU A 1 163 ? -8.726 -1.769 -5.933 1.00 97.06 163 LEU A O 1
ATOM 1344 N N . THR A 1 164 ? -8.353 -0.169 -4.404 1.00 96.56 164 THR A N 1
ATOM 1345 C CA . THR A 1 164 ? -7.935 0.872 -5.350 1.00 96.56 164 THR A CA 1
ATOM 1346 C C . THR A 1 164 ? -6.459 1.207 -5.193 1.00 96.56 164 THR A C 1
ATOM 1348 O O . THR A 1 164 ? -5.806 1.541 -6.174 1.00 96.56 164 THR A O 1
ATOM 1351 N N . GLU A 1 165 ? -5.913 1.113 -3.979 1.00 97.56 165 GLU A N 1
ATOM 1352 C CA . GLU A 1 165 ? -4.508 1.420 -3.708 1.00 97.56 165 GLU A CA 1
ATOM 1353 C C . GLU A 1 165 ? -3.871 0.318 -2.863 1.00 97.56 165 GLU A C 1
ATOM 1355 O O . GLU A 1 165 ? -4.415 -0.069 -1.826 1.00 97.56 165 GLU A O 1
ATOM 1360 N N . LEU A 1 166 ? -2.701 -0.154 -3.288 1.00 98.12 166 LEU A N 1
ATOM 1361 C CA . LEU A 1 166 ? -1.900 -1.130 -2.562 1.00 98.12 166 LEU A CA 1
ATOM 1362 C C . LEU A 1 166 ? -0.492 -0.579 -2.349 1.00 98.12 166 LEU A C 1
ATOM 1364 O O . LEU A 1 166 ? 0.160 -0.124 -3.288 1.00 98.12 166 LEU A O 1
ATOM 1368 N N . THR A 1 167 ? -0.010 -0.633 -1.113 1.00 97.44 167 THR A N 1
ATOM 1369 C CA . THR A 1 167 ? 1.393 -0.364 -0.795 1.00 97.44 167 THR A CA 1
ATOM 1370 C C . THR A 1 167 ? 2.004 -1.573 -0.113 1.00 97.44 167 THR A C 1
ATOM 1372 O O . THR A 1 167 ? 1.458 -2.062 0.873 1.00 97.44 167 THR A O 1
ATOM 1375 N N . LEU A 1 168 ? 3.128 -2.039 -0.647 1.00 97.56 168 LEU A N 1
ATOM 1376 C CA . LEU A 1 168 ? 3.910 -3.153 -0.129 1.00 97.56 168 LEU A CA 1
ATOM 1377 C C . LEU A 1 168 ? 5.240 -2.607 0.379 1.00 97.56 168 LEU A C 1
ATOM 1379 O O . LEU A 1 168 ? 5.956 -1.952 -0.382 1.00 97.56 168 LEU A O 1
ATOM 1383 N N . ARG A 1 169 ? 5.567 -2.853 1.647 1.00 95.06 169 ARG A N 1
ATOM 1384 C CA . ARG A 1 169 ? 6.800 -2.368 2.263 1.00 95.06 169 ARG A CA 1
ATOM 1385 C C . ARG A 1 169 ? 7.577 -3.480 2.965 1.00 95.06 169 ARG A C 1
ATOM 1387 O O . ARG A 1 169 ? 7.033 -4.195 3.808 1.00 95.06 169 ARG A O 1
ATOM 1394 N N . TRP A 1 170 ? 8.858 -3.583 2.619 1.00 92.62 170 TRP A N 1
ATOM 1395 C CA . TRP A 1 170 ? 9.840 -4.418 3.307 1.00 92.62 170 TRP A CA 1
ATOM 1396 C C . TRP A 1 170 ? 10.558 -3.606 4.371 1.00 92.62 170 TRP A C 1
ATOM 1398 O O . TRP A 1 170 ? 11.030 -2.508 4.128 1.00 92.62 170 TRP A O 1
ATOM 1408 N N . GLY A 1 171 ? 10.701 -4.153 5.562 1.00 82.44 171 GLY A N 1
ATOM 1409 C CA . GLY A 1 171 ? 11.261 -3.414 6.672 1.00 82.44 171 GLY A CA 1
ATOM 1410 C C . GLY A 1 171 ? 10.315 -2.320 7.160 1.00 82.44 171 GLY A C 1
ATOM 1411 O O . GLY A 1 171 ? 9.666 -1.580 6.427 1.00 82.44 171 GLY A O 1
ATOM 1412 N N . GLY A 1 172 ? 10.257 -2.184 8.469 1.00 64.81 172 GLY A N 1
ATOM 1413 C CA . GLY A 1 172 ? 9.391 -1.214 9.099 1.00 64.81 172 GLY A CA 1
ATOM 1414 C C . GLY A 1 172 ? 9.554 -1.295 10.596 1.00 64.81 172 GLY A C 1
ATOM 1415 O O . GLY A 1 172 ? 9.994 -2.301 11.156 1.00 64.81 172 GLY A O 1
ATOM 1416 N N . THR A 1 173 ? 9.214 -0.213 11.277 1.00 54.31 173 THR A N 1
ATOM 1417 C CA . THR A 1 173 ? 9.043 -0.281 12.719 1.00 54.31 173 THR A CA 1
ATOM 1418 C C . THR A 1 173 ? 7.688 -0.912 12.999 1.00 54.31 173 THR A C 1
ATOM 1420 O O . THR A 1 173 ? 6.663 -0.251 12.831 1.00 54.31 173 THR A O 1
ATOM 1423 N N . ASP A 1 174 ? 7.673 -2.138 13.522 1.00 50.50 174 ASP A N 1
ATOM 1424 C CA . ASP A 1 174 ? 6.582 -2.523 14.412 1.00 50.50 174 ASP A CA 1
ATOM 1425 C C . ASP A 1 174 ? 6.559 -1.486 15.542 1.00 50.50 174 ASP A C 1
ATOM 1427 O O . ASP A 1 174 ? 7.502 -1.390 16.332 1.00 50.50 174 ASP A O 1
ATOM 1431 N N . GLU A 1 175 ? 5.518 -0.657 15.610 1.00 50.22 175 GLU A N 1
ATOM 1432 C CA . GLU A 1 175 ? 5.435 0.430 16.589 1.00 50.22 175 GLU A CA 1
ATOM 1433 C C . GLU A 1 175 ? 5.446 -0.068 18.052 1.00 50.22 175 GLU A C 1
ATOM 1435 O O . GLU A 1 175 ? 5.605 0.743 18.967 1.00 50.22 175 GLU A O 1
ATOM 1440 N N . ARG A 1 176 ? 5.375 -1.389 18.316 1.00 46.78 176 ARG A N 1
ATOM 1441 C CA . ARG A 1 176 ? 5.726 -1.949 19.639 1.00 46.78 176 ARG A CA 1
ATOM 1442 C C . ARG A 1 176 ? 7.198 -1.690 20.017 1.00 46.78 176 ARG A C 1
ATOM 1444 O O . ARG A 1 176 ? 7.496 -1.546 21.202 1.00 46.78 176 ARG A O 1
ATOM 1451 N N . CYS A 1 177 ? 8.122 -1.603 19.054 1.00 36.69 177 CYS A N 1
ATOM 1452 C CA . CYS A 1 177 ? 9.546 -1.350 19.309 1.00 36.69 177 CYS A CA 1
ATOM 1453 C C . CYS A 1 177 ? 9.906 0.139 19.447 1.00 36.69 177 CYS A C 1
ATOM 1455 O O . CYS A 1 177 ? 10.944 0.454 20.032 1.00 36.69 177 CYS A O 1
ATOM 1457 N N . SER A 1 178 ? 9.067 1.078 19.000 1.00 42.31 178 SER A N 1
ATOM 1458 C CA . SER A 1 178 ? 9.352 2.507 19.164 1.00 42.31 178 SER A CA 1
ATOM 1459 C C . SER A 1 178 ? 8.870 3.020 20.529 1.00 42.31 178 SER A C 1
ATOM 1461 O O . SER A 1 178 ? 7.886 3.752 20.623 1.00 42.31 178 SER A O 1
ATOM 1463 N N . LYS A 1 179 ? 9.593 2.715 21.616 1.00 39.53 179 LYS A N 1
ATOM 1464 C CA . LYS A 1 179 ? 9.352 3.358 22.931 1.00 39.53 179 LYS A CA 1
ATOM 1465 C C . LYS A 1 179 ? 9.540 4.892 22.918 1.00 39.53 179 LYS A C 1
ATOM 1467 O O . LYS A 1 179 ? 9.229 5.542 23.907 1.00 39.53 179 LYS A O 1
ATOM 1472 N N . LYS A 1 180 ? 10.030 5.490 21.823 1.00 33.59 180 LYS A N 1
ATOM 1473 C CA . LYS A 1 180 ? 10.339 6.932 21.705 1.00 33.59 180 LYS A CA 1
ATOM 1474 C C . LYS A 1 180 ? 9.379 7.736 20.804 1.00 33.59 180 LYS A C 1
ATOM 1476 O O . LYS A 1 180 ? 9.751 8.787 20.294 1.00 33.59 180 LYS A O 1
ATOM 1481 N N . ALA A 1 181 ? 8.146 7.281 20.594 1.00 39.22 181 ALA A N 1
ATOM 1482 C CA . ALA A 1 181 ? 7.240 7.862 19.594 1.00 39.22 181 ALA A CA 1
ATOM 1483 C C . ALA A 1 181 ? 6.467 9.145 19.998 1.00 39.22 181 ALA A C 1
ATOM 1485 O O . ALA A 1 181 ? 5.438 9.413 19.385 1.00 39.22 181 ALA A O 1
ATOM 1486 N N . LEU A 1 182 ? 6.918 9.958 20.970 1.00 37.44 182 LEU A N 1
ATOM 1487 C CA . LEU A 1 182 ? 6.194 11.199 21.324 1.00 37.44 182 LEU A CA 1
ATOM 1488 C C . LEU A 1 182 ? 6.734 12.497 20.685 1.00 37.44 182 LEU A C 1
ATOM 1490 O O . LEU A 1 182 ? 6.019 13.488 20.685 1.00 37.44 182 LEU A O 1
ATOM 1494 N N . GLU A 1 183 ? 7.912 12.529 20.054 1.00 36.50 183 GLU A N 1
ATOM 1495 C CA . GLU A 1 183 ? 8.491 13.813 19.586 1.00 36.50 183 GLU A CA 1
ATOM 1496 C C . GLU A 1 183 ? 8.505 14.059 18.068 1.00 36.50 183 GLU A C 1
ATOM 1498 O O . GLU A 1 183 ? 9.349 14.790 17.553 1.00 36.50 183 GLU A O 1
ATOM 1503 N N . SER A 1 184 ? 7.605 13.486 17.266 1.00 39.69 184 SER A N 1
ATOM 1504 C CA . SER A 1 184 ? 7.678 13.754 15.820 1.00 39.69 184 SER A CA 1
ATOM 1505 C C . SER A 1 184 ? 6.354 13.683 15.077 1.00 39.69 184 SER A C 1
ATOM 1507 O O . SER A 1 184 ? 6.100 12.754 14.316 1.00 39.69 184 SER A O 1
ATOM 1509 N N . TYR A 1 185 ? 5.604 14.781 15.134 1.00 39.81 185 TYR A N 1
ATOM 1510 C CA . TYR A 1 185 ? 4.662 15.137 14.068 1.00 39.81 185 TYR A CA 1
ATOM 1511 C C . TYR A 1 185 ? 5.327 15.166 12.672 1.00 39.81 185 TYR A C 1
ATOM 1513 O O . TYR A 1 185 ? 4.665 14.912 11.672 1.00 39.81 185 TYR A O 1
ATOM 1521 N N . LYS A 1 186 ? 6.657 15.356 12.593 1.00 35.50 186 LYS A N 1
ATOM 1522 C CA . LYS A 1 186 ? 7.451 15.247 11.351 1.00 35.50 186 LYS A CA 1
ATOM 1523 C C . LYS A 1 186 ? 7.677 13.808 10.843 1.00 35.50 186 LYS A C 1
ATOM 1525 O O . LYS A 1 186 ? 8.041 13.648 9.687 1.00 35.50 186 LYS A O 1
ATOM 1530 N N . LYS A 1 187 ? 7.448 12.770 11.661 1.00 40.09 187 LYS A N 1
ATOM 1531 C CA . LYS A 1 187 ? 7.624 11.346 11.289 1.00 40.09 187 LYS A CA 1
ATOM 1532 C C . LYS A 1 187 ? 6.318 10.661 10.860 1.00 40.09 187 LYS A C 1
ATOM 1534 O O . LYS A 1 187 ? 6.361 9.515 10.431 1.00 40.09 187 LYS A O 1
ATOM 1539 N N . LEU A 1 188 ? 5.168 11.343 10.952 1.00 45.22 188 LEU A N 1
ATOM 1540 C CA . LEU A 1 188 ? 3.847 10.747 10.685 1.00 45.22 188 LEU A CA 1
ATOM 1541 C C . LEU A 1 188 ? 3.653 10.268 9.238 1.00 45.22 188 LEU A C 1
ATOM 1543 O O . LEU A 1 188 ? 2.893 9.333 9.015 1.00 45.22 188 LEU A O 1
ATOM 1547 N N . PHE A 1 189 ? 4.333 10.883 8.267 1.00 38.28 189 PHE A N 1
ATOM 1548 C CA . PHE A 1 189 ? 4.244 10.472 6.860 1.00 38.28 189 PHE A CA 1
ATOM 1549 C C . PHE A 1 189 ? 5.328 9.454 6.463 1.00 38.28 189 PHE A C 1
ATOM 1551 O O . PHE A 1 189 ? 5.148 8.704 5.506 1.00 38.28 189 PHE A O 1
ATOM 1558 N N . PHE A 1 190 ? 6.430 9.393 7.218 1.00 36.19 190 PHE A N 1
ATOM 1559 C CA . PHE A 1 190 ? 7.592 8.543 6.957 1.00 36.19 190 PHE A CA 1
ATOM 1560 C C . PHE A 1 190 ? 8.281 8.212 8.294 1.00 36.19 190 PHE A C 1
ATOM 1562 O O . PHE A 1 190 ? 9.082 9.020 8.780 1.00 36.19 190 PHE A O 1
ATOM 1569 N N . PRO A 1 191 ? 7.985 7.073 8.947 1.00 34.69 191 PRO A N 1
ATOM 1570 C CA . PRO A 1 191 ? 8.761 6.663 10.110 1.00 34.69 191 PRO A CA 1
ATOM 1571 C C . PRO A 1 191 ? 10.225 6.452 9.672 1.00 34.69 191 PRO A C 1
ATOM 1573 O O . PRO A 1 191 ? 10.454 5.805 8.647 1.00 34.69 191 PRO A O 1
ATOM 1576 N N . PRO A 1 192 ? 11.223 6.987 10.403 1.00 27.53 192 PRO A N 1
ATOM 1577 C CA . PRO A 1 192 ? 12.626 6.754 10.101 1.00 27.53 192 PRO A CA 1
ATOM 1578 C C . PRO A 1 192 ? 12.915 5.265 10.204 1.00 27.53 192 PRO A C 1
ATOM 1580 O O . PRO A 1 192 ? 12.495 4.616 11.165 1.00 27.53 192 PRO A O 1
ATOM 1583 N N . VAL A 1 193 ? 13.662 4.758 9.230 1.00 37.47 193 VAL A N 1
ATOM 1584 C CA . VAL A 1 193 ? 14.210 3.405 9.222 1.00 37.47 193 VAL A CA 1
ATOM 1585 C C . VAL A 1 193 ? 15.186 3.291 10.396 1.00 37.47 193 VAL A C 1
ATOM 1587 O O . VAL A 1 193 ? 16.335 3.708 10.309 1.00 37.47 193 VAL A O 1
ATOM 1590 N N . THR A 1 194 ? 14.724 2.797 11.542 1.00 36.28 194 THR A N 1
ATOM 1591 C CA . THR A 1 194 ? 15.619 2.330 12.605 1.00 36.28 194 THR A CA 1
ATOM 1592 C C . THR A 1 194 ? 15.907 0.859 12.357 1.00 36.28 194 THR A C 1
ATOM 1594 O O . THR A 1 194 ? 14.975 0.062 12.418 1.00 36.28 194 THR A O 1
ATOM 1597 N N . GLU A 1 195 ? 17.176 0.563 12.061 1.00 36.91 195 GLU A N 1
ATOM 1598 C CA . GLU A 1 195 ? 17.840 -0.749 12.001 1.00 36.91 195 GLU A CA 1
ATOM 1599 C C . GLU A 1 195 ? 16.928 -1.942 11.679 1.00 36.91 195 GLU A C 1
ATOM 1601 O O . GLU A 1 195 ? 16.278 -2.530 12.547 1.00 36.91 195 GLU A O 1
ATOM 1606 N N . ILE A 1 196 ? 16.932 -2.318 10.401 1.00 43.62 196 ILE A N 1
ATOM 1607 C CA . ILE A 1 196 ? 16.301 -3.526 9.873 1.00 43.62 196 ILE A CA 1
ATOM 1608 C C . ILE A 1 196 ? 16.975 -4.725 10.548 1.00 43.62 196 ILE A C 1
ATOM 1610 O O . ILE A 1 196 ? 18.096 -5.098 10.214 1.00 43.62 196 ILE A O 1
ATOM 1614 N N . LYS A 1 197 ? 16.323 -5.297 11.566 1.00 49.47 197 LYS A N 1
ATOM 1615 C CA . LYS A 1 197 ? 16.952 -6.306 12.435 1.00 49.47 197 LYS A CA 1
ATOM 1616 C C . LYS A 1 197 ? 17.279 -7.613 11.715 1.00 49.47 197 LYS A C 1
ATOM 1618 O O . LYS A 1 197 ? 18.139 -8.348 12.189 1.00 49.47 197 LYS A O 1
ATOM 1623 N N . GLN A 1 198 ? 16.584 -7.928 10.623 1.00 52.41 198 GLN A N 1
ATOM 1624 C CA . GLN A 1 198 ? 16.778 -9.151 9.845 1.00 52.41 198 GLN A CA 1
ATOM 1625 C C . GLN A 1 198 ? 16.401 -8.860 8.390 1.00 52.41 198 GLN A C 1
ATOM 1627 O O . GLN A 1 198 ? 15.221 -8.855 8.050 1.00 52.41 198 GLN A O 1
ATOM 1632 N N . HIS A 1 199 ? 17.381 -8.577 7.532 1.00 67.12 199 HIS A N 1
ATOM 1633 C CA . HIS A 1 199 ? 17.119 -8.546 6.096 1.00 67.12 199 HIS A CA 1
ATOM 1634 C C . HIS A 1 199 ? 16.844 -9.973 5.618 1.00 67.12 199 HIS A C 1
ATOM 1636 O O . HIS A 1 199 ? 17.695 -10.854 5.731 1.00 67.12 199 HIS A O 1
ATOM 1642 N N . GLN A 1 200 ? 15.639 -10.190 5.099 1.00 79.94 200 GLN A N 1
ATOM 1643 C CA . GLN A 1 200 ? 15.324 -11.341 4.263 1.00 79.94 200 GLN A CA 1
ATOM 1644 C C . GLN A 1 200 ? 16.301 -11.376 3.070 1.00 79.94 200 GLN A C 1
ATOM 1646 O O . GLN A 1 200 ? 16.539 -10.308 2.491 1.00 79.94 200 GLN A O 1
ATOM 1651 N N . PRO A 1 201 ? 16.866 -12.542 2.694 1.00 91.25 201 PRO A N 1
ATOM 1652 C CA . PRO A 1 201 ? 17.742 -12.630 1.528 1.00 91.25 201 PRO A CA 1
ATOM 1653 C C . PRO A 1 201 ? 17.006 -12.159 0.258 1.00 91.25 201 PRO A C 1
ATOM 1655 O O . PRO A 1 201 ? 15.793 -12.384 0.164 1.00 91.25 201 PRO A O 1
ATOM 1658 N N . PRO A 1 202 ? 17.690 -11.492 -0.692 1.00 93.00 202 PRO A N 1
ATOM 1659 C CA . PRO A 1 202 ? 17.076 -10.947 -1.906 1.00 93.00 202 PRO A CA 1
ATOM 1660 C C . PRO A 1 202 ? 16.203 -11.955 -2.659 1.00 93.00 202 PRO A C 1
ATOM 1662 O O . PRO A 1 202 ? 15.083 -11.622 -3.034 1.00 93.00 202 PRO A O 1
ATOM 1665 N N . GLU A 1 203 ? 16.662 -13.200 -2.783 1.00 95.25 203 GLU A N 1
ATOM 1666 C CA . GLU A 1 203 ? 15.974 -14.277 -3.503 1.00 95.25 203 GLU A CA 1
ATOM 1667 C C . GLU A 1 203 ? 14.606 -14.587 -2.878 1.00 95.25 203 GLU A C 1
ATOM 1669 O O . GLU A 1 203 ? 13.612 -14.788 -3.572 1.00 95.25 203 GLU A O 1
ATOM 1674 N N . LEU A 1 204 ? 14.517 -14.552 -1.545 1.00 95.69 204 LEU A N 1
ATOM 1675 C CA . LEU A 1 204 ? 13.248 -14.773 -0.860 1.00 95.69 204 LEU A CA 1
ATOM 1676 C C . LEU A 1 204 ? 12.319 -13.555 -0.981 1.00 95.69 204 LEU A C 1
ATOM 1678 O O . LEU A 1 204 ? 11.103 -13.720 -1.059 1.00 95.69 204 LEU A O 1
ATOM 1682 N N . GLN A 1 205 ? 12.861 -12.332 -1.041 1.00 95.50 205 GLN A N 1
ATOM 1683 C CA . GLN A 1 205 ? 12.040 -11.146 -1.318 1.00 95.50 205 GLN A CA 1
ATOM 1684 C C . GLN A 1 205 ? 11.410 -11.221 -2.714 1.00 95.50 205 GLN A C 1
ATOM 1686 O O . GLN A 1 205 ? 10.242 -10.862 -2.869 1.00 95.50 205 GLN A O 1
ATOM 1691 N N . GLU A 1 206 ? 12.157 -11.714 -3.706 1.00 96.31 206 GLU A N 1
ATOM 1692 C CA . GLU A 1 206 ? 11.685 -11.928 -5.080 1.00 96.31 206 GLU A CA 1
ATOM 1693 C C . GLU A 1 206 ? 10.521 -12.917 -5.126 1.00 96.31 206 GLU A C 1
ATOM 1695 O O . GLU A 1 206 ? 9.466 -12.621 -5.690 1.00 96.31 206 GLU A O 1
ATOM 1700 N N . GLU A 1 207 ? 10.674 -14.063 -4.464 1.00 96.88 207 GLU A N 1
ATOM 1701 C CA . GLU A 1 207 ? 9.627 -15.074 -4.340 1.00 96.88 207 GLU A CA 1
ATOM 1702 C C . GLU A 1 207 ? 8.364 -14.547 -3.646 1.00 96.88 207 GLU A C 1
ATOM 1704 O O . GLU A 1 207 ? 7.241 -14.793 -4.102 1.00 96.88 207 GLU A O 1
ATOM 1709 N N . VAL A 1 208 ? 8.535 -13.799 -2.553 1.00 97.56 208 VAL A N 1
ATOM 1710 C CA . VAL A 1 208 ? 7.427 -13.204 -1.798 1.00 97.56 208 VAL A CA 1
ATOM 1711 C C . VAL A 1 208 ? 6.704 -12.152 -2.637 1.00 97.56 208 VAL A C 1
ATOM 1713 O O . VAL A 1 208 ? 5.477 -12.192 -2.734 1.00 97.56 208 VAL A O 1
ATOM 1716 N N . LEU A 1 209 ? 7.430 -11.235 -3.284 1.00 97.31 209 LEU A N 1
ATOM 1717 C CA . LEU A 1 209 ? 6.829 -10.201 -4.129 1.00 97.31 209 LEU A CA 1
ATOM 1718 C C . LEU A 1 209 ? 6.110 -10.813 -5.346 1.00 97.31 209 LEU A C 1
ATOM 1720 O O . LEU A 1 209 ? 5.024 -10.357 -5.704 1.00 97.31 209 LEU A O 1
ATOM 1724 N N . GLU A 1 210 ? 6.647 -11.885 -5.936 1.00 96.06 210 GLU A N 1
ATOM 1725 C CA . GLU A 1 210 ? 5.965 -12.657 -6.983 1.00 96.06 210 GLU A CA 1
ATOM 1726 C C . GLU A 1 210 ? 4.625 -13.230 -6.487 1.00 96.06 210 GLU A C 1
ATOM 1728 O O . GLU A 1 210 ? 3.625 -13.177 -7.205 1.00 96.06 210 GLU A O 1
ATOM 1733 N N . GLY A 1 211 ? 4.575 -13.732 -5.246 1.00 96.88 211 GLY A N 1
ATOM 1734 C CA . GLY A 1 211 ? 3.354 -14.252 -4.620 1.00 96.88 211 GLY A CA 1
ATOM 1735 C C . GLY A 1 211 ? 2.324 -13.182 -4.228 1.00 96.88 211 GLY A C 1
ATOM 1736 O O . GLY A 1 211 ? 1.124 -13.461 -4.221 1.00 96.88 211 GLY A O 1
ATOM 1737 N N . LEU A 1 212 ? 2.755 -11.946 -3.953 1.00 97.56 212 LEU A N 1
ATOM 1738 C CA . LEU A 1 212 ? 1.893 -10.813 -3.580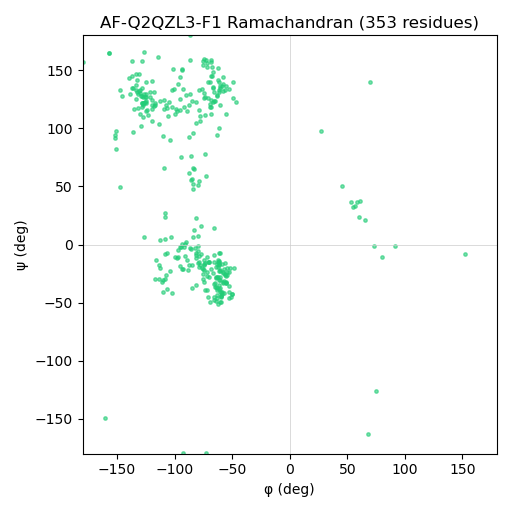 1.00 97.56 212 LEU A CA 1
ATOM 1739 C C . LEU A 1 212 ? 1.294 -10.091 -4.802 1.00 97.56 212 LEU A C 1
ATOM 1741 O O . LEU A 1 212 ? 1.308 -8.861 -4.884 1.00 97.56 212 LEU A O 1
ATOM 1745 N N . ARG A 1 213 ? 0.734 -10.854 -5.748 1.00 95.56 213 ARG A N 1
ATOM 1746 C CA . ARG A 1 213 ? 0.129 -10.317 -6.975 1.00 95.56 213 ARG A CA 1
ATOM 1747 C C . ARG A 1 213 ? -1.050 -9.377 -6.658 1.00 95.56 213 ARG A C 1
ATOM 1749 O O . ARG A 1 213 ? -2.038 -9.833 -6.076 1.00 95.56 213 ARG A O 1
ATOM 1756 N N . PRO A 1 214 ? -1.005 -8.096 -7.068 1.00 95.12 214 PRO A N 1
ATOM 1757 C CA . PRO A 1 214 ? -2.103 -7.161 -6.830 1.00 95.12 214 PRO A CA 1
ATOM 1758 C C . PRO A 1 214 ? -3.377 -7.498 -7.635 1.00 95.12 214 PRO A C 1
ATOM 1760 O O . PRO A 1 214 ? -3.286 -8.154 -8.676 1.00 95.12 214 PRO A O 1
ATOM 1763 N N . PRO A 1 215 ? -4.563 -7.018 -7.209 1.00 93.56 215 PRO A N 1
ATOM 1764 C CA . PRO A 1 215 ? -5.780 -7.117 -8.016 1.00 93.56 215 PRO A CA 1
ATOM 1765 C C . PRO A 1 215 ? -5.685 -6.245 -9.278 1.00 93.56 215 PRO A C 1
ATOM 1767 O O . PRO A 1 215 ? -5.119 -5.156 -9.239 1.00 93.56 215 PRO A O 1
ATOM 1770 N N . SER A 1 216 ? -6.270 -6.684 -10.398 1.00 89.81 216 SER A N 1
ATOM 1771 C CA . SER A 1 216 ? -6.190 -5.978 -11.695 1.00 89.81 216 SER A CA 1
ATOM 1772 C C . SER A 1 216 ? -6.825 -4.578 -11.679 1.00 89.81 216 SER A C 1
ATOM 1774 O O . SER A 1 216 ? -6.395 -3.690 -12.416 1.00 89.81 216 SER A O 1
ATOM 1776 N N . GLY A 1 217 ? -7.815 -4.365 -10.807 1.00 92.00 217 GLY A N 1
ATOM 1777 C CA . GLY A 1 217 ? -8.560 -3.111 -10.675 1.00 92.00 217 GLY A CA 1
ATOM 1778 C C . GLY A 1 217 ? -7.870 -1.994 -9.881 1.00 92.00 217 GLY A C 1
ATOM 1779 O O . GLY A 1 217 ? -8.456 -0.918 -9.756 1.00 92.00 217 GLY A O 1
ATOM 1780 N N . ILE A 1 218 ? -6.662 -2.202 -9.337 1.00 95.50 218 ILE A N 1
ATOM 1781 C CA . ILE A 1 218 ? -5.984 -1.141 -8.575 1.00 95.50 218 ILE A CA 1
ATOM 1782 C C . ILE A 1 218 ? -5.546 0.011 -9.480 1.00 95.50 218 ILE A C 1
ATOM 1784 O O . ILE A 1 218 ? -5.096 -0.185 -10.608 1.00 95.50 218 ILE A O 1
ATOM 1788 N N . THR A 1 219 ? -5.611 1.226 -8.946 1.00 96.81 219 THR A N 1
ATOM 1789 C CA . THR A 1 219 ? -5.154 2.447 -9.612 1.00 96.81 219 THR A CA 1
ATOM 1790 C C . THR A 1 219 ? -3.816 2.937 -9.069 1.00 96.81 219 THR A C 1
ATOM 1792 O O . THR A 1 219 ? -3.098 3.620 -9.795 1.00 96.81 219 THR A O 1
ATOM 1795 N N . VAL A 1 220 ? -3.437 2.572 -7.839 1.00 98.06 220 VAL A N 1
ATOM 1796 C CA . VAL A 1 220 ? -2.150 2.952 -7.235 1.00 98.06 220 VAL A CA 1
ATOM 1797 C C . VAL A 1 220 ? -1.426 1.726 -6.693 1.00 98.06 220 VAL 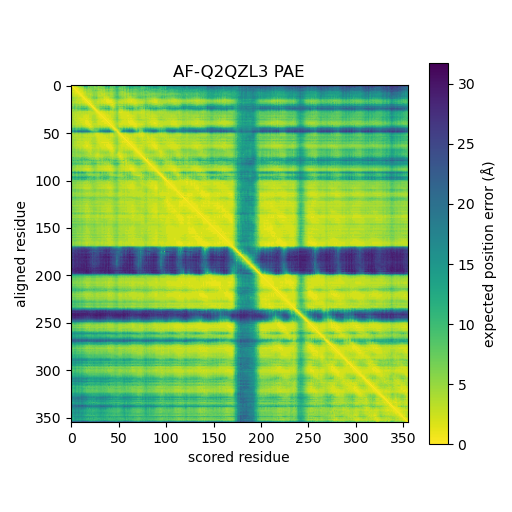A C 1
ATOM 1799 O O . VAL A 1 220 ? -1.979 0.980 -5.884 1.00 98.06 220 VAL A O 1
ATOM 1802 N N . LEU A 1 221 ? -0.168 1.559 -7.095 1.00 97.75 221 LEU A N 1
ATOM 1803 C CA . LEU A 1 221 ? 0.746 0.559 -6.557 1.00 97.75 221 LEU A CA 1
ATOM 1804 C C . LEU A 1 221 ? 2.022 1.250 -6.089 1.00 97.75 221 LEU A C 1
ATOM 1806 O O . LEU A 1 221 ? 2.660 1.971 -6.857 1.00 97.75 221 LEU A O 1
ATOM 1810 N N . CYS A 1 222 ? 2.404 1.001 -4.842 1.00 98.00 222 CYS A N 1
ATOM 1811 C CA . CYS A 1 222 ? 3.659 1.479 -4.280 1.00 98.00 222 CYS A CA 1
ATOM 1812 C C . CYS A 1 222 ? 4.462 0.304 -3.718 1.00 98.00 222 CYS A C 1
ATOM 1814 O O . CYS A 1 222 ? 3.964 -0.442 -2.875 1.00 98.00 222 CYS A O 1
ATOM 1816 N N . ILE A 1 223 ? 5.695 0.136 -4.193 1.00 97.19 223 ILE A N 1
ATOM 1817 C CA . ILE A 1 223 ? 6.655 -0.847 -3.683 1.00 97.19 223 ILE A CA 1
ATOM 1818 C C . ILE A 1 223 ? 7.742 -0.076 -2.942 1.00 97.19 223 ILE A C 1
ATOM 1820 O O . ILE A 1 223 ? 8.346 0.847 -3.492 1.00 97.19 223 ILE A O 1
ATOM 1824 N N . ARG A 1 224 ? 7.968 -0.430 -1.679 1.00 95.62 224 ARG A N 1
ATOM 1825 C CA . ARG A 1 224 ? 8.872 0.287 -0.785 1.00 95.62 224 ARG A CA 1
ATOM 1826 C C . ARG A 1 224 ? 9.915 -0.638 -0.194 1.00 95.62 224 ARG A C 1
ATOM 1828 O O . ARG A 1 224 ? 9.578 -1.743 0.227 1.00 95.62 224 ARG A O 1
ATOM 1835 N N . ASP A 1 225 ? 11.143 -0.134 -0.111 1.00 93.69 225 ASP A N 1
ATOM 1836 C CA . ASP A 1 225 ? 12.244 -0.746 0.636 1.00 93.69 225 ASP A CA 1
ATOM 1837 C C . ASP A 1 225 ? 12.596 -2.174 0.140 1.00 93.69 225 ASP A C 1
ATOM 1839 O O . ASP A 1 225 ? 13.160 -2.993 0.864 1.00 93.69 225 ASP A O 1
ATOM 1843 N N . TYR A 1 226 ? 12.261 -2.480 -1.120 1.00 94.69 226 TYR A N 1
ATOM 1844 C CA . TYR A 1 226 ? 12.483 -3.781 -1.749 1.00 94.69 226 TYR A CA 1
ATOM 1845 C C . TYR A 1 226 ? 13.963 -4.000 -2.101 1.00 94.69 226 TYR A C 1
ATOM 1847 O O . TYR A 1 226 ? 14.592 -3.191 -2.794 1.00 94.69 226 TYR A O 1
ATOM 1855 N N . GLY A 1 227 ? 14.515 -5.115 -1.631 1.00 93.31 227 GLY A N 1
ATOM 1856 C CA . GLY A 1 227 ? 15.916 -5.507 -1.772 1.00 93.31 227 GLY A CA 1
ATOM 1857 C C . GLY A 1 227 ? 16.175 -6.664 -2.738 1.00 93.31 227 GLY A C 1
ATOM 1858 O O . GLY A 1 227 ? 17.322 -7.092 -2.828 1.00 93.31 227 GLY A O 1
ATOM 1859 N N . GLY A 1 228 ? 15.161 -7.167 -3.448 1.00 94.25 228 GLY A N 1
ATOM 1860 C CA . GLY A 1 228 ? 15.350 -8.160 -4.511 1.00 94.25 228 GLY A CA 1
ATOM 1861 C C . GLY A 1 228 ? 16.001 -7.566 -5.767 1.00 94.25 228 GLY A C 1
ATOM 1862 O O . GLY A 1 228 ? 15.870 -6.370 -6.051 1.00 94.25 228 GLY A O 1
ATOM 1863 N N . VAL A 1 229 ? 16.701 -8.406 -6.526 1.00 94.50 229 VAL A N 1
ATOM 1864 C CA . VAL A 1 229 ? 17.349 -8.048 -7.799 1.00 94.50 229 VAL A CA 1
ATOM 1865 C C . VAL A 1 229 ? 16.344 -8.146 -8.947 1.00 94.50 229 VAL A C 1
ATOM 1867 O O . VAL A 1 229 ? 16.344 -7.320 -9.864 1.00 94.50 229 VAL A O 1
ATOM 1870 N N . ILE 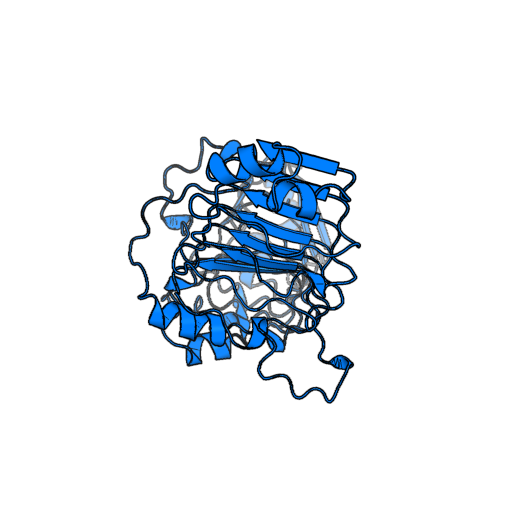A 1 230 ? 15.462 -9.143 -8.890 1.00 94.38 230 ILE A N 1
ATOM 1871 C CA . ILE A 1 230 ? 14.466 -9.425 -9.924 1.00 94.38 230 ILE A CA 1
ATOM 1872 C C . ILE A 1 230 ? 13.117 -8.813 -9.539 1.00 94.38 230 ILE A C 1
ATOM 1874 O O . ILE A 1 230 ? 12.680 -8.873 -8.394 1.00 94.38 230 ILE A O 1
ATOM 1878 N N . TYR A 1 231 ? 12.429 -8.213 -10.508 1.00 94.44 231 TYR A N 1
ATOM 1879 C CA . TYR A 1 231 ? 11.053 -7.744 -10.341 1.00 94.44 231 TYR A CA 1
ATOM 1880 C C . TYR A 1 231 ? 10.047 -8.806 -10.811 1.00 94.44 231 TYR A C 1
ATOM 1882 O O . TYR A 1 231 ? 10.342 -9.547 -11.750 1.00 94.44 231 TYR A O 1
ATOM 1890 N N . PRO A 1 232 ? 8.845 -8.855 -10.213 1.00 93.94 232 PRO A N 1
ATOM 1891 C CA . PRO A 1 232 ? 7.883 -9.926 -10.440 1.00 93.94 232 PRO A CA 1
ATOM 1892 C C . PRO A 1 232 ? 7.311 -9.931 -11.864 1.00 93.94 232 PRO A C 1
ATOM 1894 O O . PRO A 1 232 ? 7.179 -8.888 -12.516 1.00 93.94 232 PRO A O 1
ATOM 1897 N N . SER A 1 233 ? 6.901 -11.108 -12.333 1.00 91.38 233 SER A N 1
ATOM 1898 C CA . SER A 1 233 ? 6.362 -11.339 -13.680 1.00 91.38 233 SER A CA 1
ATOM 1899 C C . SER A 1 233 ? 5.091 -10.525 -13.945 1.00 91.38 233 SER A C 1
ATOM 1901 O O . SER A 1 233 ? 4.916 -9.934 -15.016 1.00 91.38 233 SER A O 1
ATOM 1903 N N . TRP A 1 234 ? 4.239 -10.383 -12.926 1.00 91.25 234 TRP A N 1
ATOM 1904 C CA . TRP A 1 234 ? 2.996 -9.618 -13.009 1.00 91.25 234 TRP A CA 1
ATOM 1905 C C . TRP A 1 234 ? 3.218 -8.109 -13.217 1.00 91.25 234 TRP A C 1
ATOM 1907 O O . TRP A 1 234 ? 2.285 -7.406 -13.602 1.00 91.25 234 TRP A O 1
ATOM 1917 N N . LEU A 1 235 ? 4.439 -7.600 -13.004 1.00 90.44 235 LEU A N 1
ATOM 1918 C CA . LEU A 1 235 ? 4.816 -6.204 -13.251 1.00 90.44 235 LEU A CA 1
ATOM 1919 C C . LEU A 1 235 ? 5.416 -5.992 -14.652 1.00 90.44 235 LEU A C 1
ATOM 1921 O O . LEU A 1 235 ? 5.427 -4.868 -15.148 1.00 90.44 235 LEU A O 1
ATOM 1925 N N . THR A 1 236 ? 5.925 -7.041 -15.304 1.00 80.88 236 THR A N 1
ATOM 1926 C CA . THR A 1 236 ? 6.577 -6.943 -16.625 1.00 80.88 236 THR A CA 1
ATOM 1927 C C . THR A 1 236 ? 5.631 -7.234 -17.789 1.00 80.88 236 THR A C 1
ATOM 1929 O O . THR A 1 236 ? 5.923 -6.847 -18.921 1.00 80.88 236 THR A O 1
ATOM 1932 N N . GLY A 1 237 ? 4.492 -7.883 -17.526 1.00 68.44 237 GLY A N 1
ATOM 1933 C CA . GLY A 1 237 ? 3.523 -8.287 -18.549 1.00 68.44 237 GLY A CA 1
ATOM 1934 C C . GLY A 1 237 ? 3.989 -9.465 -19.418 1.00 68.44 237 GLY A C 1
ATOM 1935 O O . GLY A 1 237 ? 3.222 -9.920 -20.267 1.00 68.44 237 GLY A O 1
ATOM 1936 N N . ASP A 1 238 ? 5.207 -9.982 -19.200 1.00 59.03 238 ASP A N 1
ATOM 1937 C CA . ASP A 1 238 ? 5.723 -11.211 -19.816 1.00 59.03 238 ASP A CA 1
ATOM 1938 C C . ASP A 1 238 ? 5.020 -12.411 -19.135 1.00 59.03 238 ASP A C 1
ATOM 1940 O O . ASP A 1 238 ? 5.561 -13.030 -18.225 1.00 59.03 238 ASP A O 1
ATOM 1944 N N . GLY A 1 239 ? 3.766 -12.686 -19.514 1.00 53.22 239 GLY A N 1
ATOM 1945 C CA . GLY A 1 239 ? 2.972 -13.798 -18.967 1.00 53.22 239 GLY A CA 1
ATOM 1946 C C . GLY A 1 239 ? 1.455 -13.595 -18.975 1.00 53.22 239 GLY A C 1
ATOM 1947 O O . GLY A 1 239 ? 0.716 -14.530 -18.688 1.00 53.22 239 GLY A O 1
ATOM 1948 N N . CYS A 1 240 ? 0.967 -12.396 -19.309 1.00 51.69 240 CYS A N 1
ATOM 1949 C CA . CYS A 1 240 ? -0.447 -12.230 -19.629 1.00 51.69 240 CYS A CA 1
ATOM 1950 C C . CYS A 1 240 ? -0.649 -12.665 -21.078 1.00 51.69 240 CYS A C 1
ATOM 1952 O O . CYS A 1 240 ? -0.262 -11.940 -22.002 1.00 51.69 240 CYS A O 1
ATOM 1954 N N . ASP A 1 241 ? -1.234 -13.847 -21.269 1.00 46.69 241 ASP A N 1
ATOM 1955 C CA . ASP A 1 241 ? -1.827 -14.217 -22.547 1.00 46.69 241 ASP A CA 1
ATOM 1956 C C . ASP A 1 241 ? -2.676 -13.035 -23.016 1.00 46.69 241 ASP A C 1
ATOM 1958 O O . ASP A 1 241 ? -3.523 -12.512 -22.290 1.00 46.69 241 ASP A O 1
ATOM 1962 N N . LYS A 1 242 ? -2.362 -12.528 -24.209 1.00 47.53 242 LYS A N 1
ATOM 1963 C CA . LYS A 1 242 ? -2.846 -11.248 -24.750 1.00 47.53 242 LYS A CA 1
ATOM 1964 C C . LYS A 1 242 ? -4.356 -11.222 -25.025 1.00 47.53 242 LYS A C 1
ATOM 1966 O O . LYS A 1 242 ? -4.821 -10.345 -25.749 1.00 47.53 242 LYS A O 1
ATOM 1971 N N . GLU A 1 243 ? -5.114 -12.182 -24.516 1.00 43.59 243 GLU A N 1
ATOM 1972 C CA . GLU A 1 243 ? -6.387 -12.570 -25.107 1.00 43.59 243 GLU A CA 1
ATOM 1973 C C . GLU A 1 243 ? -7.611 -11.920 -24.458 1.00 43.59 243 GLU A C 1
ATOM 1975 O O . GLU A 1 243 ? -8.673 -11.948 -25.072 1.00 43.59 243 GLU A O 1
ATOM 1980 N N . GLN A 1 244 ? -7.505 -11.244 -23.303 1.00 55.34 244 GLN A N 1
ATOM 1981 C CA . GLN A 1 244 ? -8.663 -10.544 -22.723 1.00 55.34 244 GLN A CA 1
ATOM 1982 C C . GLN A 1 244 ? -8.326 -9.136 -22.215 1.00 55.34 244 GLN A C 1
ATOM 1984 O O . GLN A 1 244 ? -7.560 -8.939 -21.276 1.00 55.34 244 GLN A O 1
ATOM 1989 N N . GLU A 1 245 ? -8.946 -8.119 -22.826 1.00 56.75 245 GLU A N 1
ATOM 1990 C CA . GLU A 1 245 ? -8.831 -6.711 -22.411 1.00 56.75 245 GLU A CA 1
ATOM 1991 C C . GLU A 1 245 ? -9.272 -6.453 -20.965 1.00 56.75 245 GLU A C 1
ATOM 1993 O O . GLU A 1 245 ? -8.805 -5.491 -20.358 1.00 56.75 245 GLU A O 1
ATOM 1998 N N . GLN A 1 246 ? -10.129 -7.317 -20.410 1.00 57.19 246 GLN A N 1
ATOM 1999 C CA . GLN A 1 246 ? -10.647 -7.204 -19.044 1.00 57.19 246 GLN A CA 1
ATOM 2000 C C . GLN A 1 246 ? -9.575 -7.436 -17.964 1.00 57.19 246 GLN A C 1
ATOM 2002 O O . GLN A 1 246 ? -9.733 -6.932 -16.855 1.00 57.19 246 GLN A O 1
ATOM 2007 N N . ASP A 1 247 ? -8.467 -8.108 -18.295 1.00 65.75 247 ASP A N 1
ATOM 2008 C CA . ASP A 1 247 ? -7.374 -8.387 -17.353 1.00 65.75 247 ASP A CA 1
ATOM 2009 C C . ASP A 1 247 ? -6.251 -7.340 -17.381 1.00 65.75 247 ASP A C 1
ATOM 2011 O O . ASP A 1 247 ? -5.271 -7.446 -16.634 1.00 65.75 247 ASP A O 1
ATOM 2015 N N . ARG A 1 248 ? -6.367 -6.302 -18.223 1.00 73.81 248 ARG A N 1
ATOM 2016 C CA . ARG A 1 248 ? -5.363 -5.233 -18.255 1.00 73.81 248 ARG A CA 1
ATOM 2017 C C . ARG A 1 248 ? -5.376 -4.447 -16.937 1.00 73.81 248 ARG A C 1
ATOM 2019 O O . ARG A 1 248 ? -6.450 -4.061 -16.474 1.00 73.81 248 ARG A O 1
ATOM 2026 N N . PRO A 1 249 ? -4.205 -4.135 -16.352 1.00 82.50 249 PRO A N 1
ATOM 2027 C CA . PRO A 1 249 ? -4.150 -3.362 -15.121 1.00 82.50 249 PRO A CA 1
ATOM 2028 C C . PRO A 1 249 ? -4.765 -1.975 -15.308 1.00 82.50 249 PRO A C 1
ATOM 2030 O O . PRO A 1 249 ? -4.366 -1.221 -16.199 1.00 82.50 249 PRO A O 1
ATOM 2033 N N . ALA A 1 250 ? -5.651 -1.586 -14.393 1.00 90.19 250 ALA A N 1
ATOM 2034 C CA . ALA A 1 250 ? -6.192 -0.229 -14.309 1.00 90.19 250 ALA A CA 1
ATOM 2035 C C . ALA A 1 250 ? -5.205 0.773 -13.670 1.00 90.19 250 ALA A C 1
ATOM 2037 O O . ALA A 1 250 ? -5.598 1.868 -13.262 1.00 90.19 250 ALA A O 1
ATOM 2038 N N . LEU A 1 251 ? -3.925 0.401 -13.574 1.00 94.69 251 LEU A N 1
ATOM 2039 C CA . LEU A 1 251 ? -2.912 1.115 -12.814 1.00 94.69 251 LEU A CA 1
ATOM 2040 C C . LEU A 1 251 ? -2.644 2.501 -13.409 1.00 94.69 251 LEU A C 1
ATOM 2042 O O . LEU A 1 251 ? -2.272 2.630 -14.574 1.00 94.69 251 LEU A O 1
ATOM 2046 N N . GLN A 1 252 ? -2.802 3.528 -12.578 1.00 96.56 252 GLN A N 1
ATOM 2047 C CA . GLN A 1 252 ? -2.612 4.937 -12.918 1.00 96.56 252 GLN A CA 1
ATOM 2048 C C . GLN A 1 252 ? -1.334 5.499 -12.302 1.00 96.56 252 GLN A C 1
ATOM 2050 O O . GLN A 1 252 ? -0.626 6.254 -12.961 1.00 96.56 252 GLN A O 1
ATOM 2055 N N . ASN A 1 253 ? -1.009 5.104 -11.071 1.00 97.88 253 ASN A N 1
ATOM 2056 C CA . ASN A 1 253 ? 0.165 5.583 -10.356 1.00 97.88 253 ASN A CA 1
ATOM 2057 C C . ASN A 1 253 ? 1.013 4.396 -9.912 1.00 97.88 253 ASN A C 1
ATOM 2059 O O . ASN A 1 253 ? 0.547 3.537 -9.163 1.00 97.88 253 ASN A O 1
ATOM 2063 N N . LEU A 1 254 ? 2.264 4.376 -10.353 1.00 97.12 254 LEU A N 1
ATOM 2064 C CA . LEU A 1 254 ? 3.240 3.368 -9.966 1.00 97.12 254 LEU A CA 1
ATOM 2065 C C . LEU A 1 254 ? 4.419 4.052 -9.280 1.00 97.12 254 LEU A C 1
ATOM 2067 O O . LEU A 1 254 ? 5.017 4.973 -9.837 1.00 97.12 254 LEU A O 1
ATOM 2071 N N . MET A 1 255 ? 4.726 3.617 -8.063 1.00 97.81 255 MET A N 1
ATOM 2072 C CA . MET A 1 255 ? 5.740 4.235 -7.215 1.00 97.81 255 MET A CA 1
ATOM 2073 C C . MET A 1 255 ? 6.730 3.188 -6.703 1.00 97.81 255 MET A C 1
ATOM 2075 O O . MET A 1 255 ? 6.324 2.129 -6.224 1.00 97.81 255 MET A O 1
ATOM 2079 N N . PHE A 1 256 ? 8.019 3.507 -6.774 1.00 97.00 256 PHE A N 1
ATOM 2080 C CA . PHE A 1 256 ? 9.107 2.717 -6.202 1.00 97.00 256 PHE A CA 1
ATOM 2081 C C . PHE A 1 256 ? 9.911 3.600 -5.267 1.00 97.00 256 PHE A C 1
ATOM 2083 O O . PHE A 1 256 ? 10.516 4.570 -5.723 1.00 97.00 256 PHE A O 1
ATOM 2090 N N . TRP A 1 257 ? 9.924 3.283 -3.976 1.00 96.06 257 TRP A N 1
ATOM 2091 C CA . TRP A 1 257 ? 10.698 4.032 -2.986 1.00 96.06 257 TRP A CA 1
ATOM 2092 C C . TRP A 1 257 ? 11.739 3.128 -2.341 1.00 96.06 257 TRP A C 1
ATOM 2094 O O . TRP A 1 257 ? 11.411 2.024 -1.914 1.00 96.06 257 TRP A O 1
ATOM 2104 N N . SER A 1 258 ? 12.986 3.584 -2.261 1.00 93.62 258 SER A N 1
ATOM 2105 C CA . SER A 1 258 ? 14.076 2.870 -1.586 1.00 93.62 258 SER A CA 1
ATOM 2106 C C . SER A 1 258 ? 14.286 1.430 -2.091 1.00 93.62 258 SER A C 1
ATOM 2108 O O . SER A 1 258 ? 14.676 0.545 -1.335 1.00 93.62 258 SER A O 1
ATOM 2110 N N . CYS A 1 259 ? 14.027 1.172 -3.381 1.00 93.56 259 CYS A N 1
ATOM 2111 C CA . CYS A 1 259 ? 14.268 -0.132 -4.005 1.00 93.56 259 CYS A CA 1
ATOM 2112 C C . CYS A 1 259 ? 15.737 -0.233 -4.440 1.00 93.56 259 CYS A C 1
ATOM 2114 O O . CYS A 1 259 ? 16.120 0.272 -5.500 1.00 93.56 259 CYS A O 1
ATOM 2116 N N . LYS A 1 260 ? 16.574 -0.847 -3.598 1.00 91.38 260 LYS A N 1
ATOM 2117 C CA . LYS A 1 260 ? 18.042 -0.799 -3.732 1.00 91.38 260 LYS A CA 1
ATOM 2118 C C . LYS A 1 260 ? 18.690 -2.101 -4.192 1.00 91.38 260 LYS A C 1
ATOM 2120 O O . LYS A 1 260 ? 19.883 -2.084 -4.485 1.00 91.38 260 LYS A O 1
ATOM 2125 N N . GLY A 1 261 ? 17.924 -3.191 -4.268 1.00 91.81 261 GLY A N 1
ATOM 2126 C CA . GLY A 1 261 ? 18.431 -4.516 -4.642 1.00 91.81 261 GLY A CA 1
ATOM 2127 C C . GLY A 1 261 ? 18.845 -4.652 -6.106 1.00 91.81 261 GLY A C 1
ATOM 2128 O O . GLY A 1 261 ? 19.744 -5.427 -6.415 1.00 91.81 261 GLY A O 1
ATOM 2129 N N . SER A 1 262 ? 18.236 -3.873 -7.005 1.00 92.75 262 SER A N 1
ATOM 2130 C CA . SER A 1 262 ? 18.461 -3.985 -8.447 1.00 92.75 262 SER A CA 1
ATOM 2131 C C . SER A 1 262 ? 19.026 -2.710 -9.060 1.00 92.75 262 SER A C 1
ATOM 2133 O O . SER A 1 262 ? 18.603 -1.599 -8.729 1.00 92.75 262 SER A O 1
ATOM 2135 N N . SER A 1 263 ? 19.957 -2.880 -9.996 1.00 94.38 263 SER A N 1
ATOM 2136 C CA . SER A 1 263 ? 20.437 -1.822 -10.887 1.00 94.38 263 SER A CA 1
ATOM 2137 C C . SER A 1 263 ? 19.586 -1.686 -12.155 1.00 94.38 263 SER A C 1
ATOM 2139 O O . SER A 1 263 ? 19.630 -0.640 -12.809 1.00 94.38 263 SER A O 1
ATOM 2141 N N . ASP A 1 264 ? 18.789 -2.704 -12.485 1.00 93.94 264 ASP A N 1
ATOM 2142 C CA . ASP A 1 264 ? 17.910 -2.724 -13.647 1.00 93.94 264 ASP A CA 1
ATOM 2143 C C . ASP A 1 264 ? 16.455 -2.442 -13.227 1.00 93.94 264 ASP A C 1
ATOM 2145 O O . ASP A 1 264 ? 15.943 -3.040 -12.278 1.00 93.94 264 ASP A O 1
ATOM 2149 N N . PRO A 1 265 ? 15.738 -1.545 -13.925 1.00 93.88 265 PRO A N 1
ATOM 2150 C CA . PRO A 1 265 ? 14.329 -1.306 -13.651 1.00 93.88 265 PRO A CA 1
ATOM 2151 C C . PRO A 1 265 ? 13.447 -2.461 -14.171 1.00 93.88 265 PRO A C 1
ATOM 2153 O O . PRO A 1 265 ? 13.818 -3.160 -15.121 1.00 93.88 265 PRO A O 1
ATOM 2156 N N . PRO A 1 266 ? 12.212 -2.619 -13.658 1.00 92.50 266 PRO A N 1
ATOM 2157 C CA . PRO A 1 266 ? 11.243 -3.540 -14.242 1.00 92.50 266 PRO A CA 1
ATOM 2158 C C . PRO A 1 266 ? 10.892 -3.141 -15.682 1.00 92.50 266 PRO A C 1
ATOM 2160 O O . PRO A 1 266 ? 10.896 -1.961 -16.047 1.00 92.50 266 PRO A O 1
ATOM 2163 N N . LYS A 1 267 ? 10.517 -4.123 -16.513 1.00 89.44 267 LYS A N 1
ATOM 2164 C CA . LYS A 1 267 ? 10.128 -3.924 -17.923 1.00 89.44 267 LYS A CA 1
ATOM 2165 C C . LYS A 1 267 ? 8.744 -3.261 -18.082 1.00 89.44 267 LYS A C 1
ATOM 2167 O O . LYS A 1 267 ? 7.858 -3.804 -18.735 1.00 89.44 267 LYS A O 1
ATOM 2172 N N . ILE A 1 268 ? 8.553 -2.067 -17.530 1.00 88.50 268 ILE A N 1
ATOM 2173 C CA . ILE A 1 268 ? 7.313 -1.289 -17.656 1.00 88.50 268 ILE A CA 1
ATOM 2174 C C . ILE A 1 268 ? 7.150 -0.822 -19.115 1.00 88.50 268 ILE A C 1
ATOM 2176 O O . ILE A 1 268 ? 8.038 -0.176 -19.680 1.00 88.50 268 ILE A O 1
ATOM 2180 N N . GLY A 1 269 ? 6.015 -1.149 -19.738 1.00 81.44 269 GLY A N 1
ATOM 2181 C CA . GLY A 1 269 ? 5.727 -0.839 -21.143 1.00 81.44 269 GLY A CA 1
ATOM 2182 C C . GLY A 1 269 ? 4.233 -0.876 -21.480 1.00 81.44 269 GLY A C 1
ATOM 2183 O O . GLY A 1 269 ? 3.403 -0.609 -20.621 1.00 81.44 269 GLY A O 1
ATOM 2184 N N . GLU A 1 270 ? 3.895 -1.228 -22.728 1.00 79.69 270 GLU A N 1
ATOM 2185 C CA . GLU A 1 270 ? 2.531 -1.180 -23.314 1.00 79.69 270 GLU A CA 1
ATOM 2186 C C . GLU A 1 270 ? 1.435 -1.880 -22.502 1.00 79.69 270 GLU A C 1
ATOM 2188 O O . GLU A 1 270 ? 0.262 -1.565 -22.679 1.00 79.69 270 GLU A O 1
ATOM 2193 N N . PHE A 1 271 ? 1.810 -2.796 -21.609 1.00 81.38 271 PHE A N 1
ATOM 2194 C CA . PHE A 1 271 ? 0.897 -3.457 -20.684 1.00 81.38 271 PHE A CA 1
ATOM 2195 C C . PHE A 1 271 ? 0.140 -2.467 -19.778 1.00 81.38 271 PHE A C 1
ATOM 2197 O O . PHE A 1 271 ? -1.029 -2.685 -19.472 1.00 81.38 271 PHE A O 1
ATOM 2204 N N . PHE A 1 272 ? 0.766 -1.347 -19.401 1.00 88.44 272 PHE A N 1
ATOM 2205 C CA . PHE A 1 272 ? 0.160 -0.328 -18.543 1.00 88.44 272 PHE A CA 1
ATOM 2206 C C . PHE A 1 272 ? -0.482 0.793 -19.365 1.00 88.44 272 PHE A C 1
ATOM 2208 O O . PHE A 1 272 ? 0.046 1.900 -19.476 1.00 88.44 272 PHE A O 1
ATOM 2215 N N . THR A 1 273 ? -1.646 0.514 -19.948 1.00 87.56 273 THR A N 1
ATOM 2216 C CA . THR A 1 273 ? -2.348 1.449 -20.845 1.00 87.56 273 THR A CA 1
ATOM 2217 C C . THR A 1 273 ? -2.931 2.680 -20.151 1.00 87.56 273 THR A C 1
ATOM 2219 O O . THR A 1 273 ? -3.290 3.630 -20.838 1.00 87.56 273 THR A O 1
ATOM 2222 N N . CYS A 1 274 ? -3.039 2.656 -18.819 1.00 92.44 274 CYS A N 1
ATOM 2223 C CA . CYS A 1 274 ? -3.674 3.697 -18.006 1.00 92.44 274 CYS A CA 1
ATOM 2224 C C . CYS A 1 274 ? -2.690 4.469 -17.112 1.00 92.44 274 CYS A C 1
ATOM 2226 O O . CYS A 1 274 ? -3.122 5.313 -16.327 1.00 92.44 274 CYS A O 1
ATOM 2228 N N . LEU A 1 275 ? -1.382 4.194 -17.207 1.00 95.50 275 LEU A N 1
ATOM 2229 C CA . LEU A 1 275 ? -0.392 4.782 -16.305 1.00 95.50 275 LEU A CA 1
ATOM 2230 C C . LEU A 1 275 ? -0.247 6.283 -16.573 1.00 95.50 275 LEU A C 1
ATOM 2232 O O . LEU A 1 275 ? 0.102 6.678 -17.685 1.00 95.50 275 LEU A O 1
ATOM 2236 N N . HIS A 1 276 ? -0.504 7.104 -15.560 1.00 96.75 276 HIS A N 1
ATOM 2237 C CA . HIS A 1 276 ? -0.403 8.562 -15.576 1.00 96.75 276 HIS A CA 1
ATOM 2238 C C . HIS A 1 276 ? 0.869 9.054 -14.893 1.00 96.75 276 HIS A C 1
ATOM 2240 O O . HIS A 1 276 ? 1.527 9.946 -15.432 1.00 96.75 276 HIS A O 1
ATOM 2246 N N . THR A 1 277 ? 1.227 8.453 -13.758 1.00 97.69 277 THR A N 1
ATOM 2247 C CA . THR A 1 277 ? 2.380 8.866 -12.956 1.00 97.69 277 THR A CA 1
ATOM 2248 C C . THR A 1 277 ? 3.297 7.680 -12.688 1.00 97.69 277 THR A C 1
ATOM 2250 O O . THR A 1 277 ? 2.861 6.632 -12.204 1.00 97.69 277 THR A O 1
ATOM 2253 N N . LEU A 1 278 ? 4.585 7.868 -12.971 1.00 97.31 278 LEU A N 1
ATOM 2254 C CA . LEU A 1 278 ? 5.655 6.972 -12.542 1.00 97.31 278 LEU A CA 1
ATOM 2255 C C . LEU A 1 278 ? 6.591 7.738 -11.606 1.00 97.31 278 LEU A C 1
ATOM 2257 O O . LEU A 1 278 ? 7.155 8.759 -11.995 1.00 97.31 278 LEU A O 1
ATOM 2261 N N . SER A 1 279 ? 6.756 7.239 -10.385 1.00 97.31 279 SER A N 1
ATOM 2262 C CA . SER A 1 279 ? 7.643 7.821 -9.377 1.00 97.31 279 SER A CA 1
ATOM 2263 C C . SER A 1 279 ? 8.696 6.809 -8.943 1.00 97.31 279 SER A C 1
ATOM 2265 O O . SER A 1 279 ? 8.380 5.664 -8.625 1.00 97.31 279 SER A O 1
ATOM 2267 N N . VAL A 1 280 ? 9.951 7.241 -8.939 1.00 96.38 280 VAL A N 1
ATOM 2268 C CA . VAL A 1 280 ? 11.112 6.467 -8.509 1.00 96.38 280 VAL A CA 1
ATOM 2269 C C . VAL A 1 280 ? 11.911 7.346 -7.557 1.00 96.38 280 VAL A C 1
ATOM 2271 O O . VAL A 1 280 ? 12.388 8.409 -7.949 1.00 96.38 280 VAL A O 1
ATOM 2274 N N . THR A 1 281 ? 12.041 6.920 -6.308 1.00 95.62 281 THR A N 1
ATOM 2275 C CA . THR A 1 281 ? 12.724 7.683 -5.260 1.00 95.62 281 THR A CA 1
ATOM 2276 C C . THR A 1 281 ? 13.722 6.784 -4.545 1.00 95.62 281 THR A C 1
ATOM 2278 O O . THR A 1 281 ? 13.356 5.682 -4.142 1.00 95.62 281 THR A O 1
ATOM 2281 N N . ASP A 1 282 ? 14.962 7.237 -4.355 1.00 94.25 282 ASP A N 1
ATOM 2282 C CA . ASP A 1 282 ? 15.993 6.519 -3.582 1.00 94.25 282 ASP A CA 1
ATOM 2283 C C . ASP A 1 282 ? 16.267 5.084 -4.096 1.00 94.25 282 ASP A C 1
ATOM 2285 O O . ASP A 1 282 ? 16.527 4.160 -3.327 1.00 94.25 282 ASP A O 1
ATOM 2289 N N . CYS A 1 283 ? 16.162 4.862 -5.411 1.00 93.88 283 CYS A N 1
ATOM 2290 C CA . CYS A 1 283 ? 16.376 3.550 -6.035 1.00 93.88 283 CYS A CA 1
ATOM 2291 C C . CYS A 1 283 ? 17.761 3.447 -6.694 1.00 93.88 283 CYS A C 1
ATOM 2293 O O . CYS A 1 283 ? 18.298 4.432 -7.203 1.00 93.88 283 CYS A O 1
ATOM 2295 N N . SER A 1 284 ? 18.314 2.232 -6.758 1.00 94.44 284 SER A N 1
ATOM 2296 C CA . SER A 1 284 ? 19.659 1.963 -7.309 1.00 94.44 284 SER A CA 1
ATOM 2297 C C . SER A 1 284 ? 19.704 1.816 -8.839 1.00 94.44 284 SER A C 1
ATOM 2299 O O . SER A 1 284 ? 20.716 1.367 -9.381 1.00 94.44 284 SER A O 1
ATOM 2301 N N . TRP A 1 285 ? 18.635 2.181 -9.552 1.00 94.81 285 TRP A N 1
ATOM 2302 C CA . TRP A 1 285 ? 18.517 1.966 -10.996 1.00 94.81 285 TRP A CA 1
ATOM 2303 C C . TRP A 1 285 ? 19.522 2.797 -11.806 1.00 94.81 285 TRP A C 1
ATOM 2305 O O . TRP A 1 285 ? 19.643 4.009 -11.624 1.00 94.81 285 TRP A O 1
ATOM 2315 N N . ASN A 1 286 ? 20.176 2.160 -12.777 1.00 94.81 286 ASN A N 1
ATOM 2316 C CA . ASN A 1 286 ? 21.098 2.810 -13.716 1.00 94.81 286 ASN A CA 1
ATOM 2317 C C . ASN A 1 286 ? 20.364 3.629 -14.798 1.00 94.81 286 ASN A C 1
ATOM 2319 O O . ASN A 1 286 ? 20.922 4.553 -15.395 1.00 94.81 286 ASN A O 1
ATOM 2323 N N . TYR A 1 287 ? 19.115 3.266 -15.092 1.00 93.50 287 TYR A N 1
ATOM 2324 C CA . TYR A 1 287 ? 18.274 3.873 -16.122 1.00 93.50 287 TYR A CA 1
ATOM 2325 C C . TYR A 1 287 ? 16.788 3.632 -15.813 1.00 93.50 287 TYR A C 1
ATOM 2327 O O . TYR A 1 287 ? 16.435 2.791 -14.991 1.00 93.50 287 TYR A O 1
ATOM 2335 N N . LEU A 1 288 ? 15.898 4.377 -16.471 1.00 94.50 288 LEU A N 1
ATOM 2336 C CA . LEU A 1 288 ? 14.448 4.137 -16.426 1.00 94.50 288 LEU A CA 1
ATOM 2337 C C . LEU A 1 288 ? 14.014 3.108 -17.486 1.00 94.50 288 LEU A C 1
ATOM 2339 O O . LEU A 1 288 ? 14.696 2.975 -18.504 1.00 94.50 288 LEU A O 1
ATOM 2343 N N . PRO A 1 289 ? 12.847 2.447 -17.334 1.00 92.75 289 PRO A N 1
ATOM 2344 C CA . PRO A 1 289 ? 12.378 1.441 -18.287 1.00 92.75 289 PRO A CA 1
ATOM 2345 C C . PRO A 1 289 ? 12.434 1.913 -19.753 1.00 92.75 289 PRO A C 1
ATOM 2347 O O . PRO A 1 289 ? 11.869 2.935 -20.141 1.00 92.75 289 PRO A O 1
ATOM 2350 N N . VAL A 1 290 ? 13.095 1.145 -20.621 1.00 91.25 290 VAL A N 1
ATOM 2351 C CA . VAL A 1 290 ? 13.355 1.563 -22.016 1.00 91.25 290 VAL A CA 1
ATOM 2352 C C . VAL A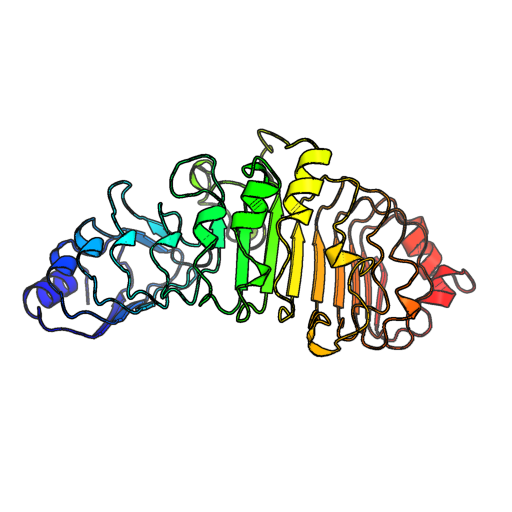 1 290 ? 12.060 1.736 -22.828 1.00 91.25 290 VAL A C 1
ATOM 2354 O O . VAL A 1 290 ? 11.981 2.556 -23.747 1.00 91.25 290 VAL A O 1
ATOM 2357 N N . LYS A 1 291 ? 11.010 0.988 -22.473 1.00 90.69 291 LYS A N 1
ATOM 2358 C CA . LYS A 1 291 ? 9.711 0.988 -23.160 1.00 90.69 291 LYS A CA 1
ATOM 2359 C C . LYS A 1 291 ? 8.761 2.112 -22.707 1.00 90.69 291 LYS A C 1
ATOM 2361 O O . LYS A 1 291 ? 7.642 2.155 -23.214 1.00 90.69 291 LYS A O 1
ATOM 2366 N N . LEU A 1 292 ? 9.192 3.061 -21.859 1.00 91.25 292 LEU A N 1
ATOM 2367 C CA . LEU A 1 292 ? 8.360 4.207 -21.437 1.00 91.25 292 LEU A CA 1
ATOM 2368 C C . LEU A 1 292 ? 7.811 5.024 -22.616 1.00 91.25 292 LEU A C 1
ATOM 2370 O O . LEU A 1 292 ? 6.685 5.506 -22.553 1.00 91.25 292 LEU A O 1
ATOM 2374 N N . CYS A 1 293 ? 8.555 5.128 -23.722 1.00 89.88 293 CYS A N 1
ATOM 2375 C CA . CYS A 1 293 ? 8.099 5.789 -24.952 1.00 89.88 293 CYS A CA 1
ATOM 2376 C C . CYS A 1 293 ? 6.772 5.261 -25.524 1.00 89.88 293 CYS A C 1
ATOM 2378 O O . CYS A 1 293 ? 6.149 5.954 -26.327 1.00 89.88 293 CYS A O 1
ATOM 2380 N N . ARG A 1 294 ? 6.356 4.046 -25.148 1.00 89.94 294 ARG A N 1
ATOM 2381 C CA . ARG A 1 294 ? 5.122 3.409 -25.620 1.00 89.94 294 ARG A CA 1
ATOM 2382 C C . ARG A 1 294 ? 3.913 3.704 -24.723 1.00 89.94 294 ARG A C 1
ATOM 2384 O O . ARG A 1 294 ? 2.789 3.398 -25.112 1.00 89.94 294 ARG A O 1
ATOM 2391 N N . LEU A 1 295 ? 4.119 4.307 -23.551 1.00 92.19 295 LEU A N 1
ATOM 2392 C CA . LEU A 1 295 ? 3.046 4.680 -22.630 1.00 92.19 295 LEU A CA 1
ATOM 2393 C C . LEU A 1 295 ? 2.352 5.954 -23.115 1.00 92.19 295 LEU A C 1
ATOM 2395 O O . LEU A 1 295 ? 2.900 7.047 -23.011 1.00 92.19 295 LEU A O 1
ATOM 2399 N N . LYS A 1 296 ? 1.137 5.816 -23.646 1.00 91.25 296 LYS A N 1
ATOM 2400 C CA . LYS A 1 296 ? 0.390 6.929 -24.261 1.00 91.25 296 LYS A CA 1
ATOM 2401 C C . LYS A 1 296 ? -0.305 7.846 -23.249 1.00 91.25 296 LYS A C 1
ATOM 2403 O O . LYS A 1 296 ? -0.733 8.935 -23.617 1.00 91.25 296 LYS A O 1
ATOM 2408 N N . THR A 1 297 ? -0.446 7.403 -22.003 1.00 94.94 297 THR A N 1
ATOM 2409 C CA . THR A 1 297 ? -1.157 8.123 -20.936 1.00 94.94 297 THR A CA 1
ATOM 2410 C C . THR A 1 297 ? -0.229 8.735 -19.896 1.00 94.94 297 THR A C 1
ATOM 2412 O O . THR A 1 297 ? -0.712 9.483 -19.052 1.00 94.94 297 THR A O 1
ATOM 2415 N N . LEU A 1 298 ? 1.079 8.452 -19.945 1.00 96.50 298 LEU A N 1
ATOM 2416 C CA . LEU A 1 298 ? 2.025 8.911 -18.928 1.00 96.50 298 LEU A CA 1
ATOM 2417 C C . LEU A 1 298 ? 2.170 10.432 -19.012 1.00 96.50 298 LEU A C 1
ATOM 2419 O O . LEU A 1 298 ? 2.594 10.945 -20.047 1.00 96.50 298 LEU A O 1
ATOM 2423 N N . ARG A 1 299 ? 1.814 11.136 -17.936 1.00 96.94 299 ARG A N 1
ATOM 2424 C CA . ARG A 1 299 ? 1.805 12.604 -17.822 1.00 96.94 299 ARG A CA 1
ATOM 2425 C C . ARG A 1 299 ? 2.886 13.125 -16.893 1.00 96.94 299 ARG A C 1
ATOM 2427 O O . ARG A 1 299 ? 3.389 14.219 -17.131 1.00 96.94 299 ARG A O 1
ATOM 2434 N N . GLU A 1 300 ? 3.254 12.354 -15.879 1.00 97.75 300 GLU A N 1
ATOM 2435 C CA . GLU A 1 300 ? 4.207 12.774 -14.862 1.00 97.75 300 GLU A CA 1
ATOM 2436 C C . GLU A 1 300 ? 5.255 11.693 -14.598 1.00 97.75 300 GLU A C 1
ATOM 2438 O O . GLU A 1 300 ? 4.942 10.510 -14.436 1.00 97.75 300 GLU A O 1
ATOM 2443 N N . LEU A 1 301 ? 6.515 12.119 -14.568 1.00 97.56 301 LEU A N 1
ATOM 2444 C CA . LEU A 1 301 ? 7.660 11.280 -14.254 1.00 97.56 301 LEU A CA 1
ATOM 2445 C C . LEU A 1 301 ? 8.479 11.955 -13.155 1.00 97.56 301 LEU A C 1
ATOM 2447 O O . LEU A 1 301 ? 9.003 13.050 -13.351 1.00 97.56 301 LEU A O 1
ATOM 2451 N N . ILE A 1 302 ? 8.599 11.289 -12.013 1.00 96.94 302 ILE A N 1
ATOM 2452 C CA . ILE A 1 302 ? 9.324 11.787 -10.845 1.00 96.94 302 ILE A CA 1
ATOM 2453 C C . ILE A 1 302 ? 10.496 10.847 -10.579 1.00 96.94 302 ILE A C 1
ATOM 2455 O O . ILE A 1 302 ? 10.289 9.662 -10.332 1.00 96.94 302 ILE A O 1
ATOM 2459 N N . VAL A 1 303 ? 11.715 11.375 -10.620 1.00 95.56 303 VAL A N 1
ATOM 2460 C CA . VAL A 1 303 ? 12.956 10.666 -10.305 1.00 95.56 303 VAL A CA 1
ATOM 2461 C C . VAL A 1 303 ? 13.685 11.455 -9.229 1.00 95.56 303 VAL A C 1
ATOM 2463 O O . VAL A 1 303 ? 14.081 12.599 -9.448 1.00 95.56 303 VAL A O 1
ATOM 2466 N N . GLN A 1 304 ? 13.836 10.874 -8.047 1.00 94.75 304 GLN A N 1
ATOM 2467 C CA . GLN A 1 304 ? 14.453 11.556 -6.914 1.00 94.75 304 GLN A CA 1
ATOM 2468 C C . GLN A 1 304 ? 15.497 10.671 -6.252 1.00 94.75 304 GLN A C 1
ATOM 2470 O O . GLN A 1 304 ? 15.280 9.469 -6.126 1.00 94.75 304 GLN A O 1
ATOM 2475 N N . GLU A 1 305 ? 16.613 11.247 -5.810 1.00 92.81 305 GLU A N 1
ATOM 2476 C CA . GLU A 1 305 ? 17.634 10.531 -5.032 1.00 92.81 305 GLU A CA 1
ATOM 2477 C C . GLU A 1 305 ? 18.113 9.231 -5.718 1.00 92.81 305 GLU A C 1
ATOM 2479 O O . GLU A 1 305 ? 18.319 8.212 -5.073 1.00 92.81 305 GLU A O 1
ATOM 2484 N N . CYS A 1 306 ? 18.228 9.219 -7.052 1.00 92.56 306 CYS A N 1
ATOM 2485 C CA . CYS A 1 306 ? 18.674 8.050 -7.823 1.00 92.56 306 CYS A CA 1
ATOM 2486 C C . CYS A 1 306 ? 20.136 8.252 -8.276 1.00 92.56 306 CYS A C 1
ATOM 2488 O O . CYS A 1 306 ? 20.369 8.819 -9.350 1.00 92.56 306 CYS A O 1
ATOM 2490 N N . PRO A 1 307 ? 21.142 7.829 -7.482 1.00 89.81 307 PRO A N 1
ATOM 2491 C CA . PRO A 1 307 ? 22.542 8.219 -7.680 1.00 89.81 307 PRO A CA 1
ATOM 2492 C C . PRO A 1 307 ? 23.231 7.532 -8.865 1.00 89.81 307 PRO A C 1
ATOM 2494 O O . PRO A 1 307 ? 24.209 8.058 -9.382 1.00 89.81 307 PRO A O 1
ATOM 2497 N N . ASN A 1 308 ? 22.734 6.377 -9.315 1.00 93.00 308 ASN A N 1
ATOM 2498 C CA . ASN A 1 308 ? 23.349 5.624 -10.415 1.00 93.00 308 ASN A CA 1
ATOM 2499 C C . ASN A 1 308 ? 22.817 6.042 -11.793 1.00 93.00 308 ASN A C 1
ATOM 2501 O O . ASN A 1 308 ? 23.377 5.676 -12.830 1.00 93.00 308 ASN A O 1
ATOM 2505 N N . MET A 1 309 ? 21.716 6.796 -11.825 1.00 92.19 309 MET A N 1
ATOM 2506 C CA . MET A 1 309 ? 21.056 7.147 -13.069 1.00 92.19 309 MET A CA 1
ATOM 2507 C C . MET A 1 309 ? 21.795 8.286 -13.761 1.00 92.19 309 MET A C 1
ATOM 2509 O O . MET A 1 309 ? 21.829 9.408 -13.266 1.00 92.19 309 MET A O 1
ATOM 2513 N N . MET A 1 310 ? 22.351 8.003 -14.938 1.00 90.12 310 MET A N 1
ATOM 2514 C CA . MET A 1 310 ? 23.084 8.990 -15.747 1.00 90.12 310 MET A CA 1
ATOM 2515 C C . MET A 1 310 ? 22.378 9.333 -17.064 1.00 90.12 310 MET A C 1
ATOM 2517 O O . MET A 1 310 ? 22.672 10.348 -17.698 1.00 90.12 310 MET A O 1
ATOM 2521 N N . THR A 1 311 ? 21.435 8.496 -17.512 1.00 91.19 311 THR A N 1
ATOM 2522 C CA . THR A 1 311 ? 20.768 8.666 -18.810 1.00 91.19 311 THR A CA 1
ATOM 2523 C C . THR A 1 311 ? 19.265 8.434 -18.723 1.00 91.19 311 THR A C 1
ATOM 2525 O O . THR A 1 311 ? 18.794 7.576 -17.980 1.00 91.19 311 THR A O 1
ATOM 2528 N N . LEU A 1 312 ? 18.504 9.189 -19.518 1.00 92.69 312 LEU A N 1
ATOM 2529 C CA . LEU A 1 312 ? 17.061 8.993 -19.679 1.00 92.69 312 LEU A CA 1
ATOM 2530 C C . LEU A 1 312 ? 16.770 8.121 -20.908 1.00 92.69 312 LEU A C 1
ATOM 2532 O O . LEU A 1 312 ? 17.442 8.279 -21.917 1.00 92.69 312 LEU A O 1
ATOM 2536 N N . PRO A 1 313 ? 15.763 7.240 -20.920 1.00 92.56 313 PRO A N 1
ATOM 2537 C CA . PRO A 1 313 ? 15.317 6.579 -22.144 1.00 92.56 313 PRO A CA 1
ATOM 2538 C C . PRO A 1 313 ? 14.565 7.564 -23.055 1.00 92.56 313 PRO A C 1
ATOM 2540 O O . PRO A 1 313 ? 14.383 8.741 -22.741 1.00 92.56 313 PRO A O 1
ATOM 2543 N N . LYS A 1 314 ? 14.090 7.092 -24.215 1.00 92.38 314 LYS A N 1
ATOM 2544 C CA . LYS A 1 314 ? 13.130 7.872 -25.009 1.00 92.38 314 LYS A CA 1
ATOM 2545 C C . LYS A 1 314 ? 11.829 8.004 -24.208 1.00 92.38 314 LYS A C 1
ATOM 2547 O O . LYS A 1 314 ? 11.239 6.993 -23.831 1.00 92.38 314 LYS A O 1
ATOM 2552 N N . LEU A 1 315 ? 11.386 9.235 -23.974 1.00 94.56 315 LEU A N 1
ATOM 2553 C CA . LEU A 1 315 ? 10.173 9.531 -23.213 1.00 94.56 315 LEU A CA 1
ATOM 2554 C C . LEU A 1 315 ? 8.956 9.690 -24.145 1.00 94.56 315 LEU A C 1
ATOM 2556 O O . LEU A 1 315 ? 9.125 10.061 -25.314 1.00 94.56 315 LEU A O 1
ATOM 2560 N N . PRO A 1 316 ? 7.735 9.379 -23.672 1.00 93.50 316 PRO A N 1
ATOM 2561 C CA . PRO A 1 316 ? 6.525 9.521 -24.473 1.00 93.50 316 PRO A CA 1
ATOM 2562 C C . PRO A 1 316 ? 6.151 10.996 -24.678 1.00 93.50 316 PRO A C 1
ATOM 2564 O O . PRO A 1 316 ? 6.510 11.871 -23.890 1.00 93.50 316 PRO A O 1
ATOM 2567 N N . GLN A 1 317 ? 5.400 11.276 -25.746 1.00 93.62 317 GLN A N 1
ATOM 2568 C CA . GLN A 1 317 ? 4.913 12.631 -26.055 1.00 93.62 317 GLN A CA 1
ATOM 2569 C C . GLN A 1 317 ? 3.767 13.086 -25.141 1.00 93.62 317 GLN A C 1
ATOM 2571 O O . GLN A 1 317 ? 3.476 14.274 -25.060 1.00 93.62 317 GLN A O 1
ATOM 2576 N N . SER A 1 318 ? 3.122 12.154 -24.440 1.00 95.38 318 SER A N 1
ATOM 2577 C CA . SER A 1 318 ? 2.080 12.461 -23.459 1.00 95.38 318 SER A CA 1
ATOM 2578 C C . SER A 1 318 ? 2.620 13.118 -22.186 1.00 95.38 318 SER A C 1
ATOM 2580 O O . SER A 1 318 ? 1.832 13.663 -21.415 1.00 95.38 318 SER A O 1
ATOM 2582 N N . LEU A 1 319 ? 3.938 13.057 -21.957 1.00 96.44 319 LEU A N 1
ATOM 2583 C CA . LEU A 1 319 ? 4.576 13.511 -20.728 1.00 96.44 319 LEU A CA 1
ATOM 2584 C C . LEU A 1 319 ? 4.539 15.043 -20.629 1.00 96.44 319 LEU A C 1
ATOM 2586 O O . LEU A 1 319 ? 4.969 15.742 -21.545 1.00 96.44 319 LEU A O 1
ATOM 2590 N N . LYS A 1 320 ? 4.013 15.552 -19.513 1.00 96.81 320 LYS A N 1
ATOM 2591 C CA . LYS A 1 320 ? 3.772 16.979 -19.245 1.00 96.81 320 LYS A CA 1
ATOM 2592 C C . LYS A 1 320 ? 4.627 17.541 -18.124 1.00 96.81 320 LYS A C 1
ATOM 2594 O O . LYS A 1 320 ? 4.955 18.723 -18.160 1.00 96.81 320 LYS A O 1
ATOM 2599 N N . SER A 1 321 ? 4.987 16.696 -17.165 1.00 97.50 321 SER A N 1
ATOM 2600 C CA . SER A 1 321 ? 5.813 17.047 -16.019 1.00 97.50 321 SER A CA 1
ATOM 2601 C C . SER A 1 321 ? 6.957 16.055 -15.870 1.00 97.50 321 SER A C 1
ATOM 2603 O O . SER A 1 321 ? 6.744 14.838 -15.933 1.00 97.50 321 SER A O 1
ATOM 2605 N N . ILE A 1 322 ? 8.164 16.576 -15.666 1.00 96.50 322 ILE A N 1
ATOM 2606 C CA . ILE A 1 322 ? 9.316 15.793 -15.233 1.00 96.50 322 ILE A CA 1
ATOM 2607 C C . ILE A 1 322 ? 9.991 16.462 -14.038 1.00 96.50 322 ILE A C 1
ATOM 2609 O O . ILE A 1 322 ? 10.295 17.657 -14.057 1.00 96.50 322 ILE A O 1
ATOM 2613 N N . VAL A 1 323 ? 10.240 15.667 -13.003 1.00 95.69 323 VAL A N 1
ATOM 2614 C CA . VAL A 1 323 ? 10.982 16.074 -11.810 1.00 95.69 323 VAL A CA 1
ATOM 2615 C C . VAL A 1 323 ? 12.204 15.177 -11.690 1.00 95.69 323 VAL A C 1
ATOM 2617 O O . VAL A 1 323 ? 12.062 13.962 -11.589 1.00 95.69 323 VAL A O 1
ATOM 2620 N N . ILE A 1 324 ? 13.393 15.770 -11.710 1.00 94.06 324 ILE A N 1
ATOM 2621 C CA . ILE A 1 324 ? 14.673 15.116 -11.436 1.00 94.06 324 ILE A CA 1
ATOM 2622 C C . ILE A 1 324 ? 15.307 15.885 -10.283 1.00 94.06 324 ILE A C 1
ATOM 2624 O O . ILE A 1 324 ? 15.654 17.050 -10.457 1.00 94.06 324 ILE A O 1
ATOM 2628 N N . SER A 1 325 ? 15.426 15.279 -9.103 1.00 93.62 325 SER A N 1
ATOM 2629 C CA . SER A 1 325 ? 16.026 15.957 -7.945 1.00 93.62 325 SER A CA 1
ATOM 2630 C C . SER A 1 325 ? 16.975 15.060 -7.163 1.00 93.62 325 SER A C 1
ATOM 2632 O O . SER A 1 325 ? 16.622 13.917 -6.884 1.00 93.62 325 SER A O 1
ATOM 2634 N N . GLY A 1 326 ? 18.152 15.557 -6.784 1.00 89.12 326 GLY A N 1
ATOM 2635 C CA . GLY A 1 326 ? 19.095 14.791 -5.948 1.00 89.12 326 GLY A CA 1
ATOM 2636 C C . GLY A 1 326 ? 19.649 13.537 -6.641 1.00 89.12 326 GLY A C 1
ATOM 2637 O O . GLY A 1 326 ? 20.069 12.581 -6.000 1.00 89.12 326 GLY A O 1
ATOM 2638 N N . CYS A 1 327 ? 19.599 13.497 -7.972 1.00 89.44 327 CYS A N 1
ATOM 2639 C CA . CYS A 1 327 ? 20.203 12.423 -8.762 1.00 89.44 327 CYS A CA 1
ATOM 2640 C C . CYS A 1 327 ? 21.679 12.738 -9.054 1.00 89.44 327 CYS A C 1
ATOM 2642 O O . CYS A 1 327 ? 22.188 13.787 -8.661 1.00 89.44 327 CYS A O 1
ATOM 2644 N N . HIS A 1 328 ? 22.376 11.848 -9.770 1.00 88.31 328 HIS A N 1
ATOM 2645 C CA . HIS A 1 328 ? 23.763 12.103 -10.170 1.00 88.31 328 HIS A CA 1
ATOM 2646 C C . HIS A 1 328 ? 23.900 13.463 -10.888 1.00 88.31 328 HIS A C 1
ATOM 2648 O O . HIS A 1 328 ? 23.124 13.714 -11.820 1.00 88.31 328 HIS A O 1
ATOM 2654 N N . PRO A 1 329 ? 24.899 14.309 -10.555 1.00 85.69 329 PRO A N 1
ATOM 2655 C CA . PRO A 1 329 ? 25.075 15.623 -11.184 1.00 85.69 329 PRO A CA 1
ATOM 2656 C C . PRO A 1 329 ? 25.115 15.549 -12.711 1.00 85.69 329 PRO A C 1
ATOM 2658 O O . PRO A 1 329 ? 24.432 16.303 -13.395 1.00 85.69 329 PRO A O 1
ATOM 2661 N N . SER A 1 330 ? 25.790 14.533 -13.262 1.00 87.19 330 SER A N 1
ATOM 2662 C CA . SER A 1 330 ? 25.822 14.314 -14.713 1.00 87.19 330 SER A CA 1
ATOM 2663 C C . SER A 1 330 ? 24.438 14.135 -15.336 1.00 87.19 330 SER A C 1
ATOM 2665 O O . SER A 1 330 ? 24.258 14.541 -16.475 1.00 87.19 330 SER A O 1
ATOM 2667 N N . LEU A 1 331 ? 23.444 13.559 -14.653 1.00 91.06 331 LEU A N 1
ATOM 2668 C CA . LEU A 1 331 ? 22.085 13.490 -15.197 1.00 91.06 331 LEU A CA 1
ATOM 2669 C C . LEU A 1 331 ? 21.443 14.880 -15.237 1.00 91.06 331 LEU A C 1
ATOM 2671 O O . LEU A 1 331 ? 20.920 15.267 -16.281 1.00 91.06 331 LEU A O 1
ATOM 2675 N N . ALA A 1 332 ? 21.505 15.622 -14.131 1.00 89.44 332 ALA A N 1
ATOM 2676 C CA . ALA A 1 332 ? 20.922 16.957 -14.022 1.00 89.44 332 ALA A CA 1
ATOM 2677 C C . ALA A 1 332 ? 21.570 17.940 -15.019 1.00 89.44 332 ALA A C 1
ATOM 2679 O O . ALA A 1 332 ? 20.877 18.526 -15.855 1.00 89.44 332 ALA A O 1
ATOM 2680 N N . ASP A 1 333 ? 22.901 18.021 -15.032 1.00 91.88 333 ASP A N 1
ATOM 2681 C CA . ASP A 1 333 ? 23.679 18.909 -15.904 1.00 91.88 333 ASP A CA 1
ATOM 2682 C C . ASP A 1 333 ? 23.446 18.605 -17.387 1.00 91.88 333 ASP A C 1
ATOM 2684 O O . ASP A 1 333 ? 23.289 19.500 -18.224 1.00 91.88 333 ASP A O 1
ATOM 2688 N N . THR A 1 334 ? 23.367 17.320 -17.739 1.00 93.06 334 THR A N 1
ATOM 2689 C CA . THR A 1 334 ? 23.151 16.908 -19.128 1.00 93.06 334 THR A CA 1
ATOM 2690 C C . THR A 1 334 ? 21.702 17.049 -19.597 1.00 93.06 334 THR A C 1
ATOM 2692 O O . THR A 1 334 ? 21.443 17.045 -20.806 1.00 93.06 334 THR A O 1
ATOM 2695 N N . CYS A 1 335 ? 20.744 17.168 -18.675 1.00 92.44 335 CYS A N 1
ATOM 2696 C CA . CYS A 1 335 ? 19.375 17.567 -18.989 1.00 92.44 335 CYS A CA 1
ATOM 2697 C C . CYS A 1 335 ? 19.281 19.069 -19.282 1.00 92.44 335 CYS A C 1
ATOM 2699 O O . CYS A 1 335 ? 18.457 19.466 -20.102 1.00 92.44 335 CYS A O 1
ATOM 2701 N N . LEU A 1 336 ? 20.146 19.885 -18.670 1.00 91.81 336 LEU A N 1
ATOM 2702 C CA . LEU A 1 336 ? 20.201 21.336 -18.871 1.00 91.81 336 LEU A CA 1
ATOM 2703 C C . LEU A 1 336 ? 21.106 21.756 -20.043 1.00 91.81 336 LEU A C 1
ATOM 2705 O O . LEU A 1 336 ? 20.899 22.824 -20.609 1.00 91.81 336 LEU A O 1
ATOM 2709 N N . THR A 1 337 ? 22.064 20.918 -20.453 1.00 93.25 337 THR A N 1
ATOM 2710 C CA . THR A 1 337 ? 22.993 21.192 -21.567 1.00 93.25 337 THR A CA 1
ATOM 2711 C C . THR A 1 337 ? 22.309 21.090 -22.946 1.00 93.25 337 THR A C 1
ATOM 2713 O O . THR A 1 337 ? 21.995 19.976 -23.387 1.00 93.25 337 THR A O 1
ATOM 2716 N N . PRO A 1 338 ? 22.129 22.197 -23.699 1.00 92.56 338 PRO A N 1
ATOM 2717 C CA . PRO A 1 338 ? 21.486 22.165 -25.013 1.00 92.56 338 PRO A CA 1
ATOM 2718 C C . PRO A 1 338 ? 22.192 21.232 -26.002 1.00 92.56 338 PRO A C 1
ATOM 2720 O O . PRO A 1 338 ? 23.415 21.193 -26.097 1.00 92.56 338 PRO A O 1
ATOM 2723 N N . GLY A 1 339 ? 21.412 20.468 -26.767 1.00 90.50 339 GLY A N 1
ATOM 2724 C CA . GLY A 1 339 ? 21.946 19.517 -27.747 1.00 90.50 339 GLY A CA 1
ATOM 2725 C C . GLY A 1 339 ? 22.424 18.183 -27.163 1.00 90.50 339 GLY A C 1
ATOM 2726 O O . GLY A 1 339 ? 22.606 17.236 -27.927 1.00 90.50 339 GLY A O 1
ATOM 2727 N N . HIS A 1 340 ? 22.540 18.035 -25.843 1.00 93.69 340 HIS A N 1
ATOM 2728 C CA . HIS A 1 340 ? 22.815 16.732 -25.245 1.00 93.69 340 HIS A CA 1
ATOM 2729 C C . HIS A 1 340 ? 21.623 15.761 -25.444 1.00 93.69 340 HIS A C 1
ATOM 2731 O O . HIS A 1 340 ? 20.466 16.199 -25.477 1.00 93.69 340 HIS A O 1
ATOM 2737 N N . PRO A 1 341 ? 21.837 14.433 -25.580 1.00 92.75 341 PRO A N 1
ATOM 2738 C CA . PRO A 1 341 ? 20.750 13.457 -25.689 1.00 92.75 341 PRO A CA 1
ATOM 2739 C C . PRO A 1 341 ? 19.664 13.562 -24.608 1.00 92.75 341 PRO A C 1
ATOM 2741 O O . PRO A 1 341 ? 18.485 13.488 -24.946 1.00 92.75 341 PRO A O 1
ATOM 2744 N N . ASN A 1 342 ? 20.032 13.767 -23.339 1.00 93.25 342 ASN A N 1
ATOM 2745 C CA . ASN A 1 342 ? 19.068 13.940 -22.242 1.00 93.25 342 ASN A CA 1
ATOM 2746 C C . ASN A 1 342 ? 18.224 15.212 -22.418 1.00 93.25 342 ASN A C 1
ATOM 2748 O O . ASN A 1 342 ? 17.001 15.108 -22.425 1.00 93.25 342 ASN A O 1
ATOM 2752 N N . TRP A 1 343 ? 18.843 16.364 -22.705 1.00 94.19 343 TRP A N 1
ATOM 2753 C CA . TRP A 1 343 ? 18.126 17.595 -23.067 1.00 94.19 343 TRP A CA 1
ATOM 2754 C C . TRP A 1 343 ? 17.129 17.371 -24.218 1.00 94.19 343 TRP A C 1
ATOM 2756 O O . TRP A 1 343 ? 15.955 17.726 -24.128 1.00 94.19 343 TRP A O 1
ATOM 2766 N N . ARG A 1 344 ? 17.544 16.678 -25.290 1.00 93.75 344 ARG A N 1
ATOM 2767 C CA . ARG A 1 344 ? 16.657 16.370 -26.432 1.00 93.75 344 ARG A CA 1
ATOM 2768 C C . ARG A 1 344 ? 15.483 15.458 -26.065 1.00 93.75 344 ARG A C 1
ATOM 2770 O O . ARG A 1 344 ? 14.466 15.510 -26.753 1.00 93.75 344 ARG A O 1
ATOM 2777 N N . ARG A 1 345 ? 15.634 14.609 -25.045 1.00 92.94 345 ARG A N 1
ATOM 2778 C CA . ARG A 1 345 ? 14.599 13.678 -24.568 1.00 92.94 345 ARG A CA 1
ATOM 2779 C C . ARG A 1 345 ? 13.541 14.358 -23.703 1.00 92.94 345 ARG A C 1
ATOM 2781 O O . ARG A 1 345 ? 12.469 13.779 -23.567 1.00 92.94 345 ARG A O 1
ATOM 2788 N N . ILE A 1 346 ? 13.827 15.538 -23.152 1.00 93.50 346 ILE A N 1
ATOM 2789 C CA . ILE A 1 346 ? 12.916 16.262 -22.252 1.00 93.50 346 ILE A CA 1
ATOM 2790 C C . ILE A 1 346 ? 12.440 17.610 -22.801 1.00 93.50 346 ILE A C 1
ATOM 2792 O O . ILE A 1 346 ? 11.479 18.157 -22.281 1.00 93.50 346 ILE A O 1
ATOM 2796 N N . LYS A 1 347 ? 13.058 18.142 -23.865 1.00 93.06 347 LYS A N 1
ATOM 2797 C CA . LYS A 1 347 ? 12.743 19.475 -24.418 1.00 93.06 347 LYS A CA 1
ATOM 2798 C C . LYS A 1 347 ? 11.269 19.708 -24.781 1.00 93.06 347 LYS A C 1
ATOM 2800 O O . LYS A 1 347 ? 10.862 20.853 -24.909 1.00 93.06 347 LYS A O 1
ATOM 2805 N N . HIS A 1 348 ? 10.501 18.646 -25.033 1.00 93.75 348 HIS A N 1
ATOM 2806 C CA . HIS A 1 348 ? 9.078 18.722 -25.384 1.00 93.75 348 HIS A CA 1
ATOM 2807 C C . HIS A 1 348 ? 8.151 18.755 -24.160 1.00 93.75 348 HIS A C 1
ATOM 2809 O O . HIS A 1 348 ? 6.939 18.823 -24.333 1.00 93.75 348 HIS A O 1
ATOM 2815 N N . ILE A 1 349 ? 8.700 18.644 -22.948 1.00 94.81 349 ILE A N 1
ATOM 2816 C CA . ILE A 1 349 ? 7.953 18.587 -21.691 1.00 94.81 349 ILE A CA 1
ATOM 2817 C C . ILE A 1 349 ? 7.775 20.009 -21.156 1.00 94.81 349 ILE A C 1
ATOM 2819 O O . ILE A 1 349 ? 8.752 20.743 -21.006 1.00 94.81 349 ILE A O 1
ATOM 2823 N N . ASP A 1 350 ? 6.533 20.369 -20.841 1.00 92.50 350 ASP A N 1
ATOM 2824 C CA . ASP A 1 350 ? 6.146 21.730 -20.458 1.00 92.50 350 ASP A CA 1
ATOM 2825 C C . ASP A 1 350 ? 6.664 22.121 -19.058 1.00 92.50 350 ASP A C 1
ATOM 2827 O O . ASP A 1 350 ? 7.195 23.213 -18.869 1.00 92.50 350 ASP A O 1
ATOM 2831 N N . GLN A 1 351 ? 6.521 21.235 -18.065 1.00 95.44 351 GLN A N 1
ATOM 2832 C CA . GLN A 1 351 ? 6.941 21.469 -16.679 1.00 95.44 351 GLN A CA 1
ATOM 2833 C C . GLN A 1 351 ? 8.195 20.650 -16.358 1.00 95.44 351 GLN A C 1
ATOM 2835 O O . GLN A 1 351 ? 8.166 19.419 -16.386 1.00 95.44 351 GLN A O 1
ATOM 2840 N N . GLN A 1 352 ? 9.299 21.329 -16.047 1.00 94.50 352 GLN A N 1
ATOM 2841 C CA . GLN A 1 352 ? 10.584 20.693 -15.752 1.00 94.50 352 GLN A CA 1
ATOM 2842 C C . GLN A 1 352 ? 11.136 21.226 -14.430 1.00 94.50 352 GLN A C 1
ATOM 2844 O O . GLN A 1 352 ? 11.359 22.427 -14.280 1.00 94.50 352 GLN A O 1
ATOM 2849 N N . ILE A 1 353 ? 11.378 20.330 -13.474 1.00 93.50 353 ILE A N 1
ATOM 2850 C CA . ILE A 1 353 ? 12.087 20.638 -12.229 1.00 93.50 353 ILE A CA 1
ATOM 2851 C C . ILE A 1 353 ? 13.329 19.759 -12.196 1.00 93.50 353 ILE A C 1
ATOM 2853 O O . ILE A 1 353 ? 13.224 18.559 -11.971 1.00 93.50 353 ILE A O 1
ATOM 2857 N N . ILE A 1 354 ? 14.496 20.351 -12.434 1.00 91.19 354 ILE A N 1
ATOM 2858 C CA . ILE A 1 354 ? 15.789 19.656 -12.427 1.00 91.19 354 ILE A CA 1
ATOM 2859 C C . ILE A 1 354 ? 16.646 20.314 -11.346 1.00 91.19 354 ILE A C 1
ATOM 2861 O O . ILE A 1 354 ? 16.881 21.522 -11.424 1.00 91.19 354 ILE A O 1
ATOM 2865 N N . ARG A 1 355 ? 17.023 19.559 -10.309 1.00 86.69 355 ARG A N 1
ATOM 2866 C CA . ARG A 1 355 ? 17.746 20.060 -9.130 1.00 86.69 355 ARG A CA 1
ATOM 2867 C C . ARG A 1 355 ? 18.812 19.106 -8.618 1.00 86.69 355 ARG A C 1
ATOM 2869 O O . ARG A 1 355 ? 18.557 17.880 -8.594 1.00 86.69 355 ARG A O 1
#

InterPro domains:
  IPR032675 Leucine-rich repeat domain superfamily [G3DSA:3.80.10.10] (1-352)
  IPR056789 R13L1/DRL21-like, LRR repeat region [PF25019] (125-283)

Secondary structure (DSSP, 8-state):
--HHHHHHHHHH-TT-SEEEEE-TT--B--GGGGG-TT--EEEEE-PSSEEEEPPGGGGG-TT--EEEE-TTEEEEPPTT--GGG-TT--EE--TT----TTGGG-TT-----EEE--SSTT-SGGGGTT-TT--EEEEEE-GGG--SHHHHHHT-GGG-TTEEEEEEESS---TTT-TTTTS-GGGSSS------SSPPPHHHHHHHHHHSPPPTT-SEEEEES---SSPPHHHH-TT--TT-GGGS----EEEEES--S-SSPP--STT-TT--EEEEES---SS--GGGGG-SS--EEEEES-TT-----PPPTT--EEEEESS-HHHHHHHHSTTSHHHHHHTT-SEEEE-

Sequence (355 aa):
MNQDDFERVLKKLTKLRVVHLDLRHLSRVPPCIGGLKHLRYLGIMSPPPHSLILPAEFSKLYHLQELSVNPNTRLHCPSQLKIANLINLRYMLTWYGLNIPDVGKLTSLRALYHFYVRKEKGYEIQQLEHLNNLRGKLFIDCIENVQSKEEAVRARLSDKVYLTELTLRWGGTDERCSKKALESYKKLFFPPVTEIKQHQPPELQEEVLEGLRPPSGITVLCIRDYGGVIYPSWLTGDGCDKEQEQDRPALQNLMFWSCKGSSDPPKIGEFFTCLHTLSVTDCSWNYLPVKLCRLKTLRELIVQECPNMMTLPKLPQSLKSIVISGCHPSLADTCLTPGHPNWRRIKHIDQQIIR

Solvent-accessible surface area (backbone atoms only — not comparable to full-atom values): 17861 Å² total; per-residue (Å²): 113,58,71,65,56,48,48,53,50,44,67,72,48,40,79,40,38,69,46,76,44,74,28,85,79,64,52,55,54,59,58,57,57,30,60,25,51,54,21,29,36,43,35,48,40,45,65,74,88,36,54,36,34,51,36,65,36,57,33,50,26,44,50,23,29,33,46,46,45,42,44,68,35,42,74,43,64,55,92,82,45,50,55,42,48,26,41,46,27,27,40,47,56,22,71,75,31,65,90,54,60,36,58,34,52,27,40,49,24,28,40,56,41,26,43,66,35,34,83,50,89,40,30,38,57,48,37,42,41,59,35,46,52,27,32,44,47,35,34,39,32,26,50,54,50,61,86,41,35,71,49,29,40,44,20,39,45,48,65,22,60,53,29,34,30,43,34,46,26,34,58,64,78,60,70,88,73,49,88,73,76,84,87,47,88,82,33,76,89,54,72,77,89,70,75,76,88,68,79,60,56,36,71,59,46,30,41,27,53,47,28,52,42,69,26,46,58,21,32,33,43,35,46,28,44,40,53,23,57,61,69,38,54,90,68,42,48,74,80,62,75,90,82,53,82,87,69,48,42,49,32,26,34,44,36,37,34,42,31,56,39,20,51,65,54,59,57,42,31,69,65,42,67,47,27,31,34,43,39,41,29,46,25,39,26,40,39,58,36,69,41,39,44,60,24,75,44,28,31,36,41,38,40,29,41,22,63,55,25,57,56,68,45,58,56,29,88,46,33,40,36,40,37,40,33,62,40,26,63,66,30,49,54,34,44,71,36,83,86,32,72,45,17,68,49,47,70,84,37,79,40,76,47,75,82